Protein 2Y7P (pdb70)

Sequence (215 aa):
MDPFASTRTFNLAMTDIIGEMYFMPPLMEALAQRAPHIQISTLRPNAGNLKEDMESGAVDLALGLLPELQTGFFQRRLFRHRYVCCMFRKDHPSAKSPMSLKQFTELEHVGVVALNTGHGEEVDGLLERAGIKRRMRLVVPHFIAIGPILHSTDLIATVVPQRFAVRCEVPFGLTTSPHPAKLPDIAINLFWHAKYNRDPGNMWLRQLFVEELFSEAHHH

InterPro domains:
  IPR000847 LysR, HTH, N-terminal domain [PF00126] (8-66)
  IPR000847 LysR, HTH, N-terminal domain [PR00039] (23-34)
  IPR000847 LysR, HTH, N-terminal domain [PR00039] (34-44)
  IPR000847 LysR, HTH, N-terminal domain [PR00039] (44-55)
  IPR000847 LysR, HTH, N-terminal domain [PS50931] (6-63)
  IPR005119 LysR, substrate-binding [PF03466] (96-297)
  IPR036388 Winged helix-like DNA-binding domain superfamily [G3DSA:1.10.10.10] (1-88)
  IPR036390 Winged helix DNA-binding domain superfamily [SSF46785] (3-85)
  IPR050389 LysR-type Transcriptional Regulators [PTHR30118] (2-300)

Foldseek 3Di:
DALQVDQEEAEEEEAPVCCVVQVPVLQVVCVVGRNNYHYHYDYADQVCNQVCQVVRVHFKYKWAQVVNDPQKDKDFLDKFAKWKKAAQVQPDADAQGALVVQLVAAAAAECCPRHPSNCVVVLCVVVVRDHHHPHYYHGDPVVLQVRLVDNHMYTDTVVVRVVSCVVRRMDIHGDNDDDDMITIIMMHGNVCPPVPVSVVSVVVCCVVGHCPPVD

CATH classification: 3.40.190.10 (+1 more: 3.40.190.10)

Solvent-accessible surface area: 11057 Å² total; per-residue (Å²): 177,84,44,108,50,12,103,83,65,3,41,0,0,0,29,17,36,7,50,140,48,4,22,82,47,0,85,116,6,5,73,128,96,1,60,102,16,113,35,39,51,54,108,10,66,58,60,71,8,75,96,44,1,77,70,27,60,6,21,0,0,1,8,25,9,52,124,8,119,133,36,28,90,95,127,109,2,16,152,19,122,10,16,0,0,6,66,132,99,19,97,54,16,130,61,107,7,57,82,149,26,0,56,115,27,62,1,3,1,12,61,8,137,42,20,4,15,34,85,9,50,22,54,2,129,178,75,63,15,83,40,140,60,138,65,79,23,84,90,12,69,53,0,0,63,43,0,100,88,48,69,17,0,0,10,0,3,63,60,20,0,77,154,4,44,140,95,67,20,8,45,31,0,85,28,40,11,106,11,64,65,0,19,16,9,0,4,14,24,42,115,57,40,170,41,105,22,2,61,78,0,19,89,4,0,31,102,54,15,18,24,91,104,130,163

Radius of gyration: 18.94 Å; Cα contacts (8 Å, |Δi|>4): 374; chains: 1; bounding box: 36×44×57 Å

B-factor: mean 25.08, std 9.83, range [12.77, 64.58]

Organism: NCBI:txid233098

Secondary structure (DSSP, 8-state):
--TTT--PEEEEE--HHHHHHHHHHHHHHHHHH-TT-EEEEE---TTTHHHHHHHTSS-EEEE--TT--TTEEEEEEEEE-EEEEEETT-SS--SSPPHHHHHHSEEEEE--TTSGGGGHHHHHHHTT---EEEEEESSSTTHHHHHHTSS-BEEEEHHHHHHHHHHHTEEEEE-SS----EEEEEEEEGGGTT-HHHHHHHHHHHHHH--TTT-

Nearest PDB structures (foldseek):
  2y7p-assembly1_A  TM=1.005E+00  e=1.207E-51  Burkholderia sp. DNT
  1uth-assembly1_B  TM=8.999E-01  e=6.299E-44  Burkholderia sp. DNT
  2uyf-assembly1_A-2  TM=9.059E-01  e=4.472E-43  Burkholderia cepacia
  1utb-assembly1_B-2  TM=8.935E-01  e=1.792E-43  Burkholderia sp. DNT
  5ae4-assembly1_B  TM=8.987E-01  e=3.226E-43  Burkholderia cepacia

Structure (mmCIF, N/CA/C/O backbone):
data_2Y7P
#
_entry.id   2Y7P
#
_cell.length_a   95.698
_cell.length_b   95.698
_cell.length_c   67.404
_cell.angle_alpha   90.00
_cell.angle_beta   90.00
_cell.angle_gamma   120.00
#
_symmetry.space_group_name_H-M   'P 31 2 1'
#
loop_
_entity.id
_entity.type
_entity.pdbx_description
1 polymer 'LYSR-TYPE REGULATORY PROTEIN'
2 non-polymer '2-HYDROXYBENZOIC ACID'
3 non-polymer 2,5,8,11,14,17,20,23,26,29,32,35,38,41,44,47,50,53,56,59,62,65,68,71,74,77,80-HEPTACOSAOXADOOCTACONTAN-82-OL
4 water water
#
loop_
_atom_site.group_PDB
_atom_site.id
_atom_site.type_symbol
_atom_site.label_atom_id
_atom_site.label_alt_id
_atom_site.label_comp_id
_atom_site.label_asym_id
_atom_site.label_entity_id
_atom_site.label_seq_id
_atom_site.pdbx_PDB_ins_code
_atom_site.Cartn_x
_atom_site.Cartn_y
_atom_site.Cartn_z
_atom_site.occupancy
_atom_site.B_iso_or_equiv
_atom_site.auth_seq_id
_atom_site.auth_comp_id
_atom_site.auth_asym_id
_atom_site.auth_atom_id
_atom_site.pdbx_PDB_model_num
ATOM 1 N N . MET A 1 1 ? 6.327 61.588 -24.754 1.00 48.73 90 MET A N 1
ATOM 2 C CA . MET A 1 1 ? 6.774 60.341 -25.435 1.00 48.77 90 MET A CA 1
ATOM 3 C C . MET A 1 1 ? 6.202 59.112 -24.749 1.00 47.98 90 MET A C 1
ATOM 4 O O . MET A 1 1 ? 6.125 59.043 -23.519 1.00 48.62 90 MET A O 1
ATOM 9 N N . ASP A 1 2 ? 5.827 58.125 -25.552 1.00 46.68 91 ASP A N 1
ATOM 10 C CA . ASP A 1 2 ? 5.300 56.898 -25.008 1.00 44.05 91 ASP A CA 1
ATOM 11 C C . ASP A 1 2 ? 6.452 56.051 -24.384 1.00 41.41 91 ASP A C 1
ATOM 12 O O . ASP A 1 2 ? 7.616 56.116 -24.835 1.00 38.74 91 ASP A O 1
ATOM 17 N N . PRO A 1 3 ? 6.138 55.301 -23.300 1.00 39.64 92 PRO A N 1
ATOM 18 C CA . PRO A 1 3 ? 7.090 54.458 -22.587 1.00 37.25 92 PRO A CA 1
ATOM 19 C C . PRO A 1 3 ? 7.908 53.535 -23.463 1.00 36.14 92 PRO A C 1
ATOM 20 O O . PRO A 1 3 ? 9.040 53.262 -23.094 1.00 34.68 92 PRO A O 1
ATOM 24 N N . PHE A 1 4 ? 7.369 53.063 -24.608 1.00 33.93 93 PHE A N 1
ATOM 25 C CA . PHE A 1 4 ? 8.080 52.181 -25.533 1.00 32.20 93 PHE A CA 1
ATOM 26 C C . PHE A 1 4 ? 9.140 52.942 -26.312 1.00 33.55 93 PHE A C 1
ATOM 27 O O . PHE A 1 4 ? 10.078 52.373 -26.880 1.00 33.39 93 PHE A O 1
ATOM 35 N N . ALA A 1 5 ? 8.985 54.239 -26.357 1.00 33.54 94 ALA A N 1
ATOM 36 C CA . ALA A 1 5 ? 9.937 54.989 -27.110 1.00 34.52 94 ALA A CA 1
ATOM 37 C C . ALA A 1 5 ? 11.125 55.279 -26.191 1.00 33.01 94 ALA A C 1
ATOM 38 O O . ALA A 1 5 ? 12.202 55.575 -26.698 1.00 35.65 94 ALA A O 1
ATOM 40 N N . SER A 1 6 ? 10.935 55.207 -24.859 1.00 30.07 95 SER A N 1
ATOM 41 C CA . SER A 1 6 ? 11.956 55.761 -23.957 1.00 27.63 95 SER A CA 1
ATOM 42 C C . SER A 1 6 ? 13.187 54.899 -23.908 1.00 26.10 95 SER A C 1
ATOM 43 O O . SER A 1 6 ? 13.075 53.684 -23.749 1.00 25.74 95 SER A O 1
ATOM 46 N N . THR A 1 7 ? 14.364 55.514 -24.094 1.00 25.44 96 THR A N 1
ATOM 47 C CA . THR A 1 7 ? 15.630 54.830 -23.881 1.00 25.41 96 THR A CA 1
ATOM 48 C C . THR A 1 7 ? 16.371 55.455 -22.676 1.00 23.38 96 THR A C 1
ATOM 49 O O . THR A 1 7 ? 17.563 55.271 -22.481 1.00 24.20 96 THR A O 1
ATOM 53 N N . ARG A 1 8 ? 15.643 56.187 -21.849 1.00 22.6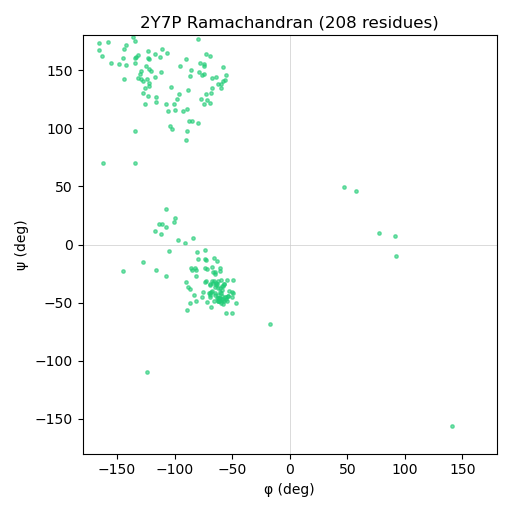5 97 ARG A N 1
ATOM 54 C CA . ARG A 1 8 ? 16.231 56.841 -20.704 1.00 21.09 97 ARG A CA 1
ATOM 55 C C . ARG A 1 8 ? 16.801 55.830 -19.667 1.00 20.38 97 ARG A C 1
ATOM 56 O O . ARG A 1 8 ? 16.273 54.746 -19.509 1.00 20.66 97 ARG A O 1
ATOM 64 N N . THR A 1 9 ? 17.918 56.178 -19.026 1.00 20.44 98 THR A N 1
ATOM 65 C CA . THR A 1 9 ? 18.478 55.400 -17.904 1.00 19.78 98 THR A CA 1
ATOM 66 C C . THR A 1 9 ? 18.094 56.105 -16.599 1.00 17.63 98 THR A C 1
ATOM 67 O O . THR A 1 9 ? 18.451 57.259 -16.417 1.00 20.26 98 THR A O 1
ATOM 71 N N . PHE A 1 10 ? 17.379 55.407 -15.715 1.00 16.87 99 PHE A N 1
ATOM 72 C CA . PHE A 1 10 ? 16.996 55.953 -14.444 1.00 16.35 99 PHE A CA 1
ATOM 73 C C . PHE A 1 10 ? 17.926 55.341 -13.356 1.00 15.19 99 PHE A C 1
ATOM 74 O O . PHE A 1 10 ? 18.206 54.113 -13.352 1.00 16.41 99 PHE A O 1
ATOM 82 N N . ASN A 1 11 ? 18.394 56.204 -12.476 1.00 15.08 100 ASN A N 1
ATOM 83 C CA . ASN A 1 11 ? 19.317 55.824 -11.415 1.00 16.16 100 ASN A CA 1
ATOM 84 C C . ASN A 1 11 ? 18.609 55.818 -10.054 1.00 15.69 100 ASN A C 1
ATOM 85 O O . ASN A 1 11 ? 18.042 56.828 -9.661 1.00 17.63 100 ASN A O 1
ATOM 90 N N . LEU A 1 12 ? 18.608 54.670 -9.379 1.00 14.45 101 LEU A N 1
ATOM 91 C CA . LEU A 1 12 ? 17.756 54.432 -8.253 1.00 15.50 101 LEU A CA 1
ATOM 92 C C . LEU A 1 12 ? 18.576 54.044 -7.015 1.00 16.32 101 LEU A C 1
ATOM 93 O O . LEU A 1 12 ? 19.334 53.044 -7.060 1.00 15.99 101 LEU A O 1
ATOM 98 N N . ALA A 1 13 ? 18.335 54.747 -5.890 1.00 15.34 102 ALA A N 1
ATOM 99 C CA . ALA A 1 13 ? 19.083 54.452 -4.647 1.00 14.88 102 ALA A CA 1
ATOM 100 C C . ALA A 1 13 ? 18.270 53.520 -3.748 1.00 16.29 102 ALA A C 1
ATOM 101 O O . ALA A 1 13 ? 17.060 53.772 -3.508 1.00 15.73 102 ALA A O 1
ATOM 103 N N . MET A 1 14 ? 18.880 52.421 -3.277 1.00 15.42 103 MET A N 1
ATOM 104 C CA . MET A 1 14 ? 18.159 51.510 -2.363 1.00 15.57 103 MET A CA 1
ATOM 105 C C . MET A 1 14 ? 19.220 50.616 -1.686 1.00 16.23 103 MET A C 1
ATOM 106 O O . MET A 1 14 ? 20.337 50.480 -2.203 1.00 16.97 103 MET A O 1
ATOM 111 N N . THR A 1 15 ? 18.849 49.979 -0.579 1.00 15.35 104 THR A N 1
ATOM 112 C CA . THR A 1 15 ? 19.786 49.127 0.178 1.00 15.06 104 THR A CA 1
ATOM 113 C C . THR A 1 15 ? 19.900 47.769 -0.514 1.00 14.54 104 THR A C 1
ATOM 114 O O . THR A 1 15 ? 19.176 47.468 -1.518 1.00 14.09 104 THR A O 1
ATOM 118 N N . ASP A 1 16 ? 20.786 46.913 0.033 1.00 14.93 105 ASP A N 1
ATOM 119 C CA . ASP A 1 16 ? 20.870 45.520 -0.466 1.00 15.60 105 ASP A CA 1
ATOM 120 C C . ASP A 1 16 ? 19.513 44.791 -0.418 1.00 15.32 105 ASP A C 1
ATOM 121 O O . ASP A 1 16 ? 19.103 44.110 -1.371 1.00 14.87 105 ASP A O 1
ATOM 126 N N 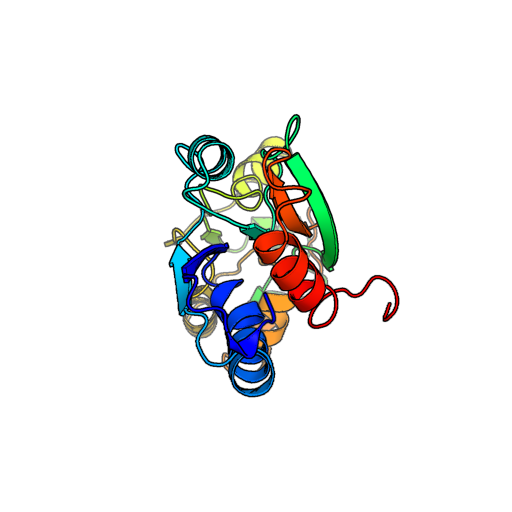. ILE A 1 17 ? 18.838 44.908 0.720 1.00 14.27 106 ILE A N 1
ATOM 127 C CA A ILE A 1 17 ? 17.477 44.360 0.952 0.50 15.78 106 ILE A CA 1
ATOM 128 C CA B ILE A 1 17 ? 17.542 44.237 0.822 0.50 14.51 106 ILE A CA 1
ATOM 129 C C . ILE A 1 17 ? 16.496 44.921 -0.068 1.00 14.74 106 ILE A C 1
ATOM 130 O O . ILE A 1 17 ? 15.652 44.199 -0.665 1.00 14.72 106 ILE A O 1
ATOM 139 N N . GLY A 1 18 ? 16.584 46.247 -0.2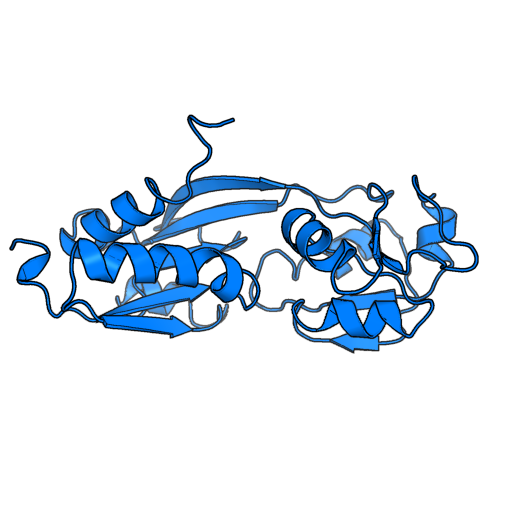32 1.00 14.48 107 GLY A N 1
ATOM 140 C CA . GLY A 1 18 ? 15.703 46.943 -1.184 1.00 14.31 107 GLY A CA 1
ATOM 141 C C . GLY A 1 18 ? 15.902 46.410 -2.609 1.00 14.50 107 GLY A C 1
ATOM 142 O O . GLY A 1 18 ? 14.950 46.159 -3.341 1.00 15.48 107 GLY A O 1
ATOM 143 N N . GLU A 1 19 ? 17.161 46.170 -2.982 1.00 15.14 108 GLU A N 1
ATOM 144 C CA . GLU A 1 19 ? 17.480 45.668 -4.334 1.00 16.51 108 GLU A CA 1
ATOM 145 C C . GLU A 1 19 ? 16.836 44.277 -4.585 1.00 16.48 108 GLU A C 1
ATOM 146 O O . GLU A 1 19 ? 16.218 44.032 -5.651 1.00 16.76 108 GLU A O 1
ATOM 152 N N . MET A 1 20 ? 16.971 43.373 -3.604 1.00 15.52 109 MET A N 1
ATOM 153 C CA . MET A 1 20 ? 16.359 42.041 -3.646 1.00 17.82 109 MET A CA 1
ATOM 154 C C . MET A 1 20 ? 14.837 42.075 -3.661 1.00 17.41 109 MET A C 1
ATOM 155 O O . MET A 1 20 ? 14.186 41.307 -4.355 1.00 17.64 109 MET A O 1
ATOM 160 N N . TYR A 1 21 ? 14.279 43.057 -2.968 1.00 16.41 110 TYR A N 1
ATOM 161 C CA . TYR A 1 21 ? 12.800 43.199 -2.887 1.00 15.09 110 TYR A CA 1
ATOM 162 C C . TYR A 1 21 ? 12.190 43.883 -4.105 1.00 14.37 110 TYR A C 1
ATOM 163 O O . TYR A 1 21 ? 11.195 43.389 -4.681 1.00 14.18 110 TYR A O 1
ATOM 172 N N . PHE A 1 22 ? 12.754 45.013 -4.508 1.00 13.30 111 PHE A N 1
ATOM 173 C CA . PHE A 1 22 ? 12.135 45.909 -5.547 1.00 14.59 111 PHE A CA 1
ATOM 174 C C . PHE A 1 22 ? 12.519 45.554 -6.994 1.00 15.85 111 PHE A C 1
ATOM 175 O O . PHE A 1 22 ? 11.689 45.676 -7.921 1.00 16.51 111 PHE A O 1
ATOM 183 N N . MET A 1 23 ? 13.776 45.115 -7.198 1.00 16.21 112 MET A N 1
ATOM 184 C CA . MET A 1 23 ? 14.296 44.940 -8.566 1.00 15.19 112 MET A CA 1
ATOM 185 C C . MET A 1 23 ? 13.675 43.800 -9.384 1.00 15.62 112 MET A C 1
ATOM 186 O O . MET A 1 23 ? 13.354 44.049 -10.536 1.00 14.08 112 MET A O 1
ATOM 191 N N . PRO A 1 24 ? 13.462 42.582 -8.801 1.00 15.48 113 PRO A N 1
ATOM 192 C CA . PRO A 1 24 ? 12.860 41.491 -9.633 1.00 16.77 113 PRO A CA 1
ATOM 193 C C . PRO A 1 24 ? 11.473 41.855 -10.227 1.00 15.84 113 PRO A C 1
ATOM 194 O O . PRO A 1 24 ? 11.323 41.838 -11.464 1.00 17.75 113 PRO A O 1
ATOM 198 N N . PRO A 1 25 ? 10.522 42.328 -9.393 1.00 17.33 114 PRO A N 1
ATOM 199 C CA . PRO A 1 25 ? 9.215 42.707 -10.007 1.00 15.78 114 PRO A CA 1
ATOM 200 C C . PRO A 1 25 ? 9.306 43.947 -10.886 1.00 15.82 114 PRO A C 1
ATOM 201 O O . PRO A 1 25 ? 8.569 44.032 -11.919 1.00 15.28 114 PRO A O 1
ATOM 205 N N . LEU A 1 26 ? 10.155 44.933 -10.540 1.00 14.48 115 LEU A N 1
ATOM 206 C CA . LEU A 1 26 ? 10.319 46.088 -11.447 1.00 13.94 115 LEU A CA 1
ATOM 207 C C . LEU A 1 26 ? 10.812 45.653 -12.823 1.00 15.10 115 LEU A C 1
ATOM 208 O O . LEU A 1 26 ? 10.272 46.069 -13.860 1.00 14.01 115 LEU A O 1
ATOM 213 N N . MET A 1 27 ? 11.874 44.848 -12.871 1.00 15.24 116 MET A N 1
ATOM 214 C CA . MET A 1 27 ? 12.478 44.536 -14.196 1.00 14.58 116 MET A CA 1
ATOM 215 C C . MET A 1 27 ? 11.526 43.643 -15.018 1.00 15.81 116 MET A C 1
ATOM 216 O O . MET A 1 27 ? 11.445 43.782 -16.271 1.00 16.43 116 MET A O 1
ATOM 221 N N . GLU A 1 28 ? 10.814 42.784 -14.318 1.00 14.34 117 GLU A N 1
ATOM 222 C CA . GLU A 1 28 ? 9.774 41.929 -14.952 1.00 16.65 117 GLU A CA 1
ATOM 223 C C . GLU A 1 28 ? 8.722 42.821 -15.630 1.00 15.78 117 GLU A C 1
ATOM 224 O O . GLU A 1 28 ? 8.377 42.632 -16.799 1.00 17.17 117 GLU A O 1
ATOM 230 N N . ALA A 1 29 ? 8.253 43.842 -14.911 1.00 16.13 118 ALA A N 1
ATOM 231 C CA . ALA A 1 29 ? 7.245 44.756 -15.474 1.00 15.87 118 ALA A CA 1
ATOM 232 C C . ALA A 1 29 ? 7.811 45.618 -16.589 1.00 15.88 118 ALA A C 1
ATOM 233 O O . ALA A 1 29 ? 7.160 45.845 -17.663 1.00 15.23 118 ALA A O 1
ATOM 235 N N . LEU A 1 30 ? 9.043 46.136 -16.399 1.00 16.04 119 LEU A N 1
ATOM 236 C CA . LEU A 1 30 ? 9.653 46.940 -17.457 1.00 15.29 119 LEU A CA 1
ATOM 237 C C . LEU A 1 30 ? 9.793 46.186 -18.793 1.00 16.35 119 LEU A C 1
ATOM 238 O O . LEU A 1 30 ? 9.561 46.786 -19.856 1.00 15.45 119 LEU A O 1
ATOM 243 N N . ALA A 1 31 ? 10.076 44.894 -18.742 1.00 16.08 120 ALA A N 1
ATOM 244 C CA . ALA A 1 31 ? 10.224 44.097 -19.962 1.00 16.61 120 ALA A CA 1
ATOM 245 C C . ALA A 1 31 ? 8.907 44.004 -20.755 1.00 17.83 120 ALA A C 1
ATOM 246 O O . ALA A 1 31 ? 8.937 43.791 -21.980 1.00 16.27 120 ALA A O 1
ATOM 248 N N . GLN A 1 32 ? 7.797 44.163 -20.029 1.00 16.31 121 GLN A N 1
ATOM 249 C CA . GLN A 1 32 ? 6.442 44.238 -20.644 1.00 15.64 121 GLN A CA 1
ATOM 250 C C . GLN A 1 32 ? 5.962 45.634 -21.027 1.00 15.51 121 GLN A C 1
ATOM 251 O O . GLN A 1 32 ? 5.164 45.770 -21.994 1.00 17.25 121 GLN A O 1
ATOM 257 N N . ARG A 1 33 ? 6.366 46.656 -20.268 1.00 15.55 122 ARG A N 1
ATOM 258 C CA . ARG A 1 33 ? 5.750 48.005 -20.354 1.00 15.10 122 ARG A CA 1
ATOM 259 C C . ARG A 1 33 ? 6.620 49.084 -21.029 1.00 16.61 122 ARG A C 1
ATOM 260 O O . ARG A 1 33 ? 6.103 50.091 -21.581 1.00 16.19 122 ARG A O 1
ATOM 268 N N . ALA A 1 34 ? 7.941 48.910 -20.947 1.00 17.84 123 ALA A N 1
ATOM 269 C CA . ALA A 1 34 ? 8.895 49.961 -21.419 1.00 18.23 123 ALA A CA 1
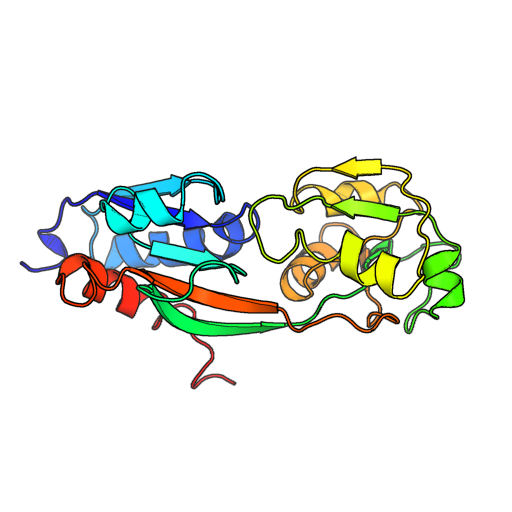ATOM 270 C C . ALA A 1 34 ? 10.262 49.292 -21.600 1.00 19.22 123 ALA A C 1
ATOM 271 O O . ALA A 1 34 ? 11.200 49.527 -20.823 1.00 19.27 123 ALA A O 1
ATOM 273 N N . PRO A 1 35 ? 10.355 48.434 -22.615 1.00 19.61 124 PRO A N 1
ATOM 274 C CA . PRO A 1 35 ? 11.463 47.499 -22.731 1.00 19.90 124 PRO A CA 1
ATOM 275 C C . PRO A 1 35 ? 12.791 48.122 -23.156 1.00 19.40 124 PRO A C 1
ATOM 276 O O . PRO A 1 35 ? 13.781 47.374 -23.199 1.00 22.45 124 PRO A O 1
ATOM 280 N N . HIS A 1 36 ? 12.829 49.417 -23.483 1.00 19.41 125 HIS A N 1
ATOM 281 C CA . HIS A 1 36 ? 14.107 50.088 -23.859 1.00 19.87 125 HIS A CA 1
ATOM 282 C C . HIS A 1 36 ? 14.672 50.988 -22.762 1.00 20.54 125 HIS A C 1
ATOM 283 O O . HIS A 1 36 ? 15.801 51.519 -22.900 1.00 20.62 125 HIS A O 1
ATOM 290 N N . ILE A 1 37 ? 13.924 51.160 -21.665 1.00 19.79 126 ILE A N 1
ATOM 291 C CA . ILE A 1 37 ? 14.440 51.897 -20.499 1.00 19.96 126 ILE A CA 1
ATOM 292 C C . ILE A 1 37 ? 15.586 51.100 -19.857 1.00 19.28 126 ILE A C 1
ATOM 293 O O . ILE A 1 37 ? 15.541 49.875 -19.794 1.00 20.27 126 ILE A O 1
ATOM 298 N N . GLN A 1 38 ? 16.596 51.805 -19.363 1.00 19.19 127 GLN A N 1
ATOM 299 C CA . GLN A 1 38 ? 17.670 51.138 -18.624 1.00 18.88 127 GLN A CA 1
ATOM 300 C C . GLN A 1 38 ? 17.580 51.570 -17.181 1.00 18.05 127 GLN A C 1
ATOM 301 O O . GLN A 1 38 ? 17.199 52.708 -16.891 1.00 18.17 127 GLN A O 1
ATOM 307 N N . ILE A 1 39 ? 17.962 50.681 -16.278 1.00 16.95 128 ILE A N 1
ATOM 308 C CA . ILE A 1 39 ? 17.944 51.018 -14.844 1.00 16.67 128 ILE A CA 1
ATOM 309 C C . ILE A 1 39 ? 19.385 50.814 -14.310 1.00 16.77 128 ILE A C 1
ATOM 310 O O . ILE A 1 39 ? 20.094 49.855 -14.721 1.00 16.41 128 ILE A O 1
ATOM 315 N N . SER A 1 40 ? 19.834 51.729 -13.467 1.00 17.03 129 SER A N 1
ATOM 316 C CA . SER A 1 40 ? 21.054 51.461 -12.699 1.00 17.74 129 SER A CA 1
ATOM 317 C C . SER A 1 40 ? 20.717 51.758 -11.261 1.00 18.01 129 SER A C 1
ATOM 318 O O . SER A 1 40 ? 19.936 52.676 -10.968 1.00 19.22 129 SER A O 1
ATOM 321 N N . THR A 1 41 ? 21.249 50.952 -10.344 1.00 17.57 130 THR A N 1
ATOM 322 C CA . THR A 1 41 ? 21.068 51.224 -8.913 1.00 17.35 130 THR A CA 1
ATOM 323 C C . THR A 1 41 ? 22.363 51.652 -8.182 1.00 18.57 130 THR A C 1
ATOM 324 O O . THR A 1 41 ? 23.499 51.480 -8.706 1.00 17.62 130 THR A O 1
ATOM 328 N N . LEU A 1 42 ? 22.202 52.136 -6.949 1.00 17.44 131 LEU A N 1
ATOM 329 C CA . LEU A 1 42 ? 23.339 52.455 -6.090 1.00 18.27 131 LEU A CA 1
ATOM 330 C C . LEU A 1 42 ? 22.892 52.380 -4.644 1.00 18.47 131 LEU A C 1
ATOM 331 O O . LEU A 1 42 ? 21.676 52.487 -4.342 1.00 17.60 131 LEU A O 1
ATOM 336 N N . ARG A 1 43 ? 23.833 52.156 -3.738 1.00 18.38 132 ARG A N 1
ATOM 337 C CA . ARG A 1 43 ? 23.480 52.119 -2.295 1.00 19.99 132 ARG A CA 1
ATOM 338 C C . ARG A 1 43 ? 23.340 53.552 -1.773 1.00 21.59 132 ARG A C 1
ATOM 339 O O . ARG A 1 43 ? 24.008 54.492 -2.282 1.00 21.09 132 ARG A O 1
ATOM 347 N N . PRO A 1 44 ? 22.443 53.759 -0.787 1.00 22.93 133 PRO A N 1
ATOM 348 C CA . PRO A 1 44 ? 22.307 55.125 -0.239 1.00 25.29 133 PRO A CA 1
ATOM 349 C C . PRO A 1 44 ? 23.649 55.682 0.340 1.00 27.69 133 PRO A C 1
ATOM 350 O O . PRO A 1 44 ? 24.441 54.914 0.936 1.00 28.08 133 PRO A O 1
ATOM 354 N N . ASN A 1 45 ? 23.915 56.981 0.103 1.00 31.23 134 ASN A N 1
ATOM 355 C CA . ASN A 1 45 ? 25.180 57.664 0.482 1.00 35.01 134 ASN A CA 1
ATOM 356 C C . ASN A 1 45 ? 24.811 58.997 1.121 1.00 36.34 134 ASN A C 1
ATOM 357 O O . ASN A 1 45 ? 24.538 59.984 0.411 1.00 36.69 134 ASN A O 1
ATOM 362 N N . ALA A 1 46 ? 24.789 59.019 2.460 1.00 37.17 135 ALA A N 1
ATOM 363 C CA . ALA A 1 46 ? 24.193 60.138 3.186 1.00 37.82 135 ALA A CA 1
ATOM 364 C C . ALA A 1 46 ? 24.910 61.447 2.827 1.00 38.43 135 ALA A C 1
ATOM 365 O O . ALA A 1 46 ? 24.268 62.513 2.779 1.00 39.34 135 ALA A O 1
ATOM 367 N N . GLY A 1 47 ? 26.212 61.362 2.511 1.00 38.31 136 GLY A N 1
ATOM 368 C CA . GLY A 1 47 ? 26.997 62.550 2.149 1.00 37.97 136 GLY A CA 1
ATOM 369 C C . GLY A 1 47 ? 26.575 63.159 0.823 1.00 38.50 136 GLY A C 1
ATOM 370 O O . GLY A 1 47 ? 26.652 64.392 0.628 1.00 40.05 136 GLY A O 1
ATOM 371 N N . ASN A 1 48 ? 26.115 62.293 -0.089 1.00 35.83 137 ASN A N 1
ATOM 372 C CA . ASN A 1 48 ? 25.897 62.653 -1.475 1.00 33.59 137 ASN A CA 1
ATOM 373 C C . ASN A 1 48 ? 24.401 62.539 -1.858 1.00 29.62 137 ASN A C 1
ATOM 374 O O . ASN A 1 48 ? 24.016 63.139 -2.813 1.00 28.40 137 ASN A O 1
ATOM 379 N N . LEU A 1 49 ? 23.591 61.754 -1.142 1.00 27.38 138 LEU A N 1
ATOM 380 C CA . LEU A 1 49 ? 22.233 61.415 -1.697 1.00 25.61 138 LEU A CA 1
ATOM 381 C C . LEU A 1 49 ? 21.343 62.635 -1.944 1.00 25.98 138 LEU A C 1
ATOM 382 O O . LEU A 1 49 ? 20.709 62.750 -3.015 1.00 24.53 138 LEU A O 1
ATOM 387 N N . LYS A 1 50 ? 21.275 63.549 -0.970 1.00 27.11 139 LYS A N 1
ATOM 388 C CA . LYS A 1 50 ? 20.427 64.728 -1.164 1.00 27.08 139 LYS A CA 1
ATOM 389 C C . LYS A 1 50 ? 20.907 65.551 -2.320 1.00 27.60 139 LYS A C 1
ATOM 390 O O . LYS A 1 50 ? 20.088 66.027 -3.112 1.00 26.71 139 LYS A O 1
ATOM 396 N N . GLU A 1 51 ? 22.237 65.745 -2.400 1.00 26.45 140 GLU A N 1
ATOM 397 C CA . GLU A 1 51 ? 22.804 66.580 -3.474 1.00 27.27 140 GLU A CA 1
ATOM 398 C C . GLU A 1 51 ? 22.563 65.935 -4.794 1.00 25.32 140 GLU A C 1
ATOM 399 O O . GLU A 1 51 ? 22.129 66.602 -5.738 1.00 25.80 140 GLU A O 1
ATOM 405 N N . ASP A 1 52 ? 22.776 64.609 -4.834 1.00 24.61 141 ASP A N 1
ATOM 406 C CA . ASP A 1 52 ? 22.561 63.824 -6.055 1.00 23.98 141 ASP A CA 1
ATOM 407 C C . ASP A 1 52 ? 21.108 63.801 -6.534 1.00 22.72 141 ASP A C 1
ATOM 408 O O . ASP A 1 52 ? 20.844 63.811 -7.755 1.00 21.95 141 ASP A O 1
ATOM 413 N N . MET A 1 53 ? 20.157 63.834 -5.600 1.00 21.80 142 MET A N 1
ATOM 414 C CA . MET A 1 53 ? 18.742 63.928 -5.997 1.00 22.46 142 MET A CA 1
ATOM 415 C C . MET A 1 53 ? 18.386 65.341 -6.464 1.00 23.69 142 MET A C 1
ATOM 416 O O . MET A 1 53 ? 17.654 65.512 -7.461 1.00 23.90 142 MET A O 1
ATOM 421 N N . GLU A 1 54 ? 18.907 66.343 -5.764 1.00 26.36 143 GLU A N 1
ATOM 422 C CA . GLU A 1 54 ? 18.753 67.757 -6.272 1.00 28.41 143 GLU A CA 1
ATOM 423 C C . GLU A 1 54 ? 19.277 67.945 -7.705 1.00 28.16 143 GLU A C 1
ATOM 424 O O . GLU A 1 54 ? 18.602 68.559 -8.537 1.00 27.71 143 GLU A O 1
ATOM 430 N N . SER A 1 55 ? 20.459 67.407 -8.005 1.00 28.14 144 SER A N 1
ATOM 431 C CA . SER A 1 55 ? 21.067 67.660 -9.317 1.00 27.67 144 SER A CA 1
ATOM 432 C C . SER A 1 55 ? 20.493 66.801 -10.400 1.00 28.12 144 SER A C 1
ATOM 433 O O . SER A 1 55 ? 20.758 67.034 -11.587 1.00 27.82 144 SER A O 1
ATOM 436 N N . GLY A 1 56 ? 19.728 65.768 -10.013 1.00 26.02 145 GLY A N 1
ATOM 437 C CA . GLY A 1 56 ? 19.137 64.883 -10.984 1.00 25.48 145 GLY A CA 1
ATOM 438 C C . GLY A 1 56 ? 20.026 63.690 -11.286 1.00 24.91 145 GLY A C 1
ATOM 439 O O . GLY A 1 56 ? 19.720 62.904 -12.182 1.00 25.43 145 GLY A O 1
ATOM 440 N N . ALA A 1 57 ? 21.116 63.536 -10.543 1.00 22.67 146 ALA A N 1
ATOM 441 C CA . ALA A 1 57 ? 22.015 62.361 -10.750 1.00 21.40 146 ALA A CA 1
ATOM 442 C C . ALA A 1 57 ? 21.385 61.062 -10.230 1.00 21.22 146 ALA A C 1
ATOM 443 O O . ALA A 1 57 ? 21.632 59.968 -10.771 1.00 21.65 146 ALA A O 1
ATOM 445 N N . VAL A 1 58 ? 20.579 61.168 -9.180 1.00 19.24 147 VAL A N 1
ATOM 446 C CA . VAL A 1 58 ? 19.802 60.036 -8.672 1.00 18.43 147 VAL A CA 1
ATOM 447 C C . VAL A 1 58 ? 18.306 60.428 -8.870 1.00 18.62 147 VAL A C 1
ATOM 448 O O . VAL A 1 58 ? 17.903 61.494 -8.432 1.00 19.35 147 VAL A O 1
ATOM 452 N N . ASP A 1 59 ? 17.516 59.570 -9.525 1.00 16.47 148 ASP A N 1
ATOM 453 C CA . ASP A 1 59 ? 16.116 59.908 -9.852 1.00 17.20 148 ASP A CA 1
ATOM 454 C C . ASP A 1 59 ? 15.139 59.656 -8.708 1.00 16.10 148 ASP A C 1
ATOM 455 O O . ASP A 1 59 ? 14.188 60.441 -8.513 1.00 14.62 148 ASP A O 1
ATOM 460 N N . LEU A 1 60 ? 15.297 58.502 -8.044 1.00 15.01 149 LEU A N 1
ATOM 461 C CA . LEU A 1 60 ? 14.370 58.079 -6.974 1.00 15.24 149 LEU A CA 1
ATOM 462 C C . LEU A 1 60 ? 15.185 57.401 -5.881 1.00 16.27 149 LEU A C 1
ATOM 463 O O . LEU A 1 60 ? 16.262 56.850 -6.165 1.00 17.20 149 LEU A O 1
ATOM 468 N N . ALA A 1 61 ? 14.673 57.427 -4.656 1.00 14.98 150 ALA A N 1
ATOM 469 C CA . ALA A 1 61 ? 15.287 56.619 -3.548 1.00 15.71 150 ALA A CA 1
ATOM 470 C C . ALA A 1 61 ? 14.179 55.847 -2.815 1.00 15.42 150 ALA A C 1
ATOM 471 O O . ALA A 1 61 ? 13.038 56.330 -2.729 1.00 14.77 150 ALA A O 1
ATOM 473 N N . LEU A 1 62 ? 14.496 54.617 -2.398 1.00 13.08 151 LEU A N 1
ATOM 474 C CA . LEU A 1 62 ? 13.530 53.715 -1.723 1.00 15.07 151 LEU A CA 1
ATOM 475 C C . LEU A 1 62 ? 14.126 53.267 -0.414 1.00 16.01 151 LEU A C 1
ATOM 476 O O . LEU A 1 62 ? 15.290 52.813 -0.392 1.00 15.51 151 LEU A O 1
ATOM 481 N N . GLY A 1 63 ? 13.350 53.284 0.664 1.00 14.66 152 GLY A N 1
ATOM 482 C CA . GLY A 1 63 ? 13.857 52.714 1.939 1.00 15.01 152 GLY A CA 1
ATOM 483 C C . GLY A 1 63 ? 13.446 53.534 3.158 1.00 15.60 152 GLY A C 1
ATOM 484 O O . GLY A 1 63 ? 12.416 54.249 3.123 1.00 14.45 152 GLY A O 1
ATOM 485 N N . LEU A 1 64 ? 14.238 53.404 4.227 1.00 14.91 153 LEU A N 1
ATOM 486 C CA . LEU A 1 64 ? 14.023 54.143 5.475 1.00 15.52 153 LEU A CA 1
ATOM 487 C C . LEU A 1 64 ? 15.049 55.259 5.429 1.00 14.88 153 LEU A C 1
ATOM 488 O O . LEU A 1 64 ? 16.219 55.040 5.704 1.00 15.35 153 LEU A O 1
ATOM 493 N N . LEU A 1 65 ? 14.613 56.462 5.041 1.00 15.16 154 LEU A N 1
ATOM 494 C CA . LEU A 1 65 ? 15.518 57.561 4.764 1.00 15.17 154 LEU A CA 1
ATOM 495 C C . LEU A 1 65 ? 14.988 58.853 5.423 1.00 15.50 154 LEU A C 1
ATOM 496 O O . LEU A 1 65 ? 14.507 59.787 4.749 1.00 15.82 154 LEU A O 1
ATOM 501 N N . PRO A 1 66 ? 15.052 58.890 6.763 1.00 17.29 155 PRO A N 1
ATOM 502 C CA . PRO A 1 66 ? 14.533 60.042 7.482 1.00 16.30 155 PRO A CA 1
ATOM 503 C C . PRO A 1 66 ? 15.246 61.364 7.186 1.00 17.02 155 PRO A C 1
ATOM 504 O O . PRO A 1 66 ? 14.682 62.404 7.527 1.00 18.14 155 PRO A O 1
ATOM 508 N N . GLU A 1 67 ? 16.432 61.399 6.563 1.00 16.87 156 GLU A N 1
ATOM 509 C CA . GLU A 1 67 ? 17.043 62.716 6.316 1.00 18.68 156 GLU A CA 1
ATOM 510 C C . GLU A 1 67 ? 16.509 63.475 5.098 1.00 19.43 156 GLU A C 1
ATOM 511 O O . GLU A 1 67 ? 16.869 64.648 4.889 1.00 19.22 156 GLU A O 1
ATOM 517 N N . LEU A 1 68 ? 15.651 62.829 4.306 1.00 17.63 157 LEU A N 1
ATOM 518 C CA . LEU A 1 68 ? 15.177 63.444 3.059 1.00 17.64 157 LEU A CA 1
ATOM 519 C C . LEU A 1 68 ? 13.927 64.228 3.469 1.00 17.08 157 LEU A C 1
ATOM 520 O O . LEU A 1 68 ? 12.865 63.666 3.614 1.00 17.52 157 LEU A O 1
ATOM 525 N N . GLN A 1 69 ? 14.093 65.529 3.698 1.00 16.52 158 GLN A N 1
ATOM 526 C CA . GLN A 1 69 ? 13.028 66.249 4.365 1.00 18.33 158 GLN A CA 1
ATOM 527 C C . GLN A 1 69 ? 12.573 67.428 3.517 1.00 17.92 158 GLN A C 1
ATOM 528 O O . GLN A 1 69 ? 11.952 67.227 2.468 1.00 17.93 158 GLN A O 1
ATOM 534 N N . THR A 1 70 ? 12.856 68.668 3.934 1.00 19.12 159 THR A N 1
ATOM 535 C CA . THR A 1 70 ? 12.365 69.796 3.125 1.00 17.53 159 THR A CA 1
ATOM 536 C C . THR A 1 70 ? 12.950 69.707 1.693 1.00 17.89 159 THR A C 1
ATOM 537 O O . THR A 1 70 ? 14.127 69.309 1.537 1.00 17.31 159 THR A O 1
ATOM 541 N N . GLY A 1 71 ? 12.110 69.980 0.678 1.00 16.66 160 GLY A N 1
ATOM 542 C CA . GLY A 1 71 ? 12.527 69.895 -0.725 1.00 17.31 160 GLY A CA 1
ATOM 543 C C . GLY A 1 71 ? 12.253 68.541 -1.364 1.00 17.14 160 GLY A C 1
ATOM 544 O O . GLY A 1 71 ? 12.402 68.405 -2.582 1.00 19.66 160 GLY A O 1
ATOM 545 N N . PHE A 1 72 ? 11.871 67.551 -0.560 1.00 17.28 161 PHE A N 1
ATOM 546 C CA . PHE A 1 72 ? 11.552 66.217 -1.022 1.00 16.59 161 PHE A CA 1
ATOM 547 C C . PHE A 1 72 ? 10.096 65.882 -0.863 1.00 17.40 161 PHE A C 1
ATOM 548 O O . PHE A 1 72 ? 9.375 66.505 -0.055 1.00 17.67 161 PHE A O 1
ATOM 556 N N . PHE A 1 73 ? 9.670 64.860 -1.595 1.00 15.86 162 PHE A N 1
ATOM 557 C CA . PHE A 1 73 ? 8.317 64.299 -1.483 1.00 15.39 162 PHE A CA 1
ATOM 558 C C . PHE A 1 73 ? 8.449 62.813 -1.195 1.00 15.83 162 PHE A C 1
ATOM 559 O O . PHE A 1 73 ? 9.477 62.190 -1.559 1.00 15.83 162 PHE A O 1
ATOM 567 N N . GLN A 1 74 ? 7.446 62.233 -0.550 1.00 15.40 163 GLN A N 1
ATOM 568 C CA . GLN A 1 74 ? 7.505 60.815 -0.206 1.00 16.15 163 GLN A CA 1
ATOM 569 C C . GLN A 1 74 ? 6.127 60.192 -0.329 1.00 16.80 163 GLN A C 1
ATOM 570 O O . GLN A 1 74 ? 5.133 60.829 0.044 1.00 16.25 163 GLN A O 1
ATOM 576 N N . ARG A 1 75 ? 6.063 58.946 -0.809 1.00 14.65 164 ARG A N 1
ATOM 577 C CA . ARG A 1 75 ? 4.851 58.180 -0.763 1.00 15.78 164 ARG A CA 1
ATOM 578 C C . ARG A 1 75 ? 5.157 56.914 0.011 1.00 16.64 164 ARG A C 1
ATOM 579 O O . ARG A 1 75 ? 6.252 56.296 -0.177 1.00 15.00 164 ARG A O 1
ATOM 587 N N . ARG A 1 76 ? 4.227 56.557 0.899 1.00 15.71 165 ARG A N 1
ATOM 588 C CA . ARG A 1 76 ? 4.364 55.354 1.761 1.00 17.61 165 ARG A CA 1
ATOM 589 C C . ARG A 1 76 ? 4.129 54.082 0.945 1.00 17.05 165 ARG A C 1
ATOM 590 O O . ARG A 1 76 ? 3.062 53.905 0.366 1.00 18.39 165 ARG A O 1
ATOM 598 N N . LEU A 1 77 ? 5.103 53.174 0.886 1.00 15.37 166 LEU A N 1
ATOM 599 C CA . LEU A 1 77 ? 4.814 51.828 0.324 1.00 15.20 166 LEU A CA 1
ATOM 600 C C . LEU A 1 77 ? 4.273 50.857 1.355 1.00 16.41 166 LEU A C 1
ATOM 601 O O . LEU A 1 77 ? 3.219 50.224 1.141 1.00 17.57 166 LEU A O 1
ATOM 606 N N . PHE A 1 78 ? 4.950 50.727 2.500 1.00 16.54 167 PHE A N 1
ATOM 607 C CA . PHE A 1 78 ? 4.412 49.910 3.614 1.00 17.11 167 PHE A CA 1
ATOM 608 C C . PHE A 1 78 ? 5.234 50.272 4.848 1.00 17.39 167 PHE A C 1
ATOM 609 O O . PHE A 1 78 ? 6.240 50.999 4.726 1.00 17.51 167 PHE A O 1
ATOM 617 N N . ARG A 1 79 ? 4.842 49.764 6.028 1.00 18.12 168 ARG A N 1
ATOM 618 C CA . ARG A 1 79 ? 5.639 49.937 7.227 1.00 18.85 168 ARG A CA 1
ATOM 619 C C . ARG A 1 79 ? 5.722 48.587 7.967 1.00 20.23 168 ARG A C 1
ATOM 620 O O . ARG A 1 79 ? 4.888 47.699 7.728 1.00 20.11 168 ARG A O 1
ATOM 628 N N . HIS A 1 80 ? 6.767 48.436 8.776 1.00 20.22 169 HIS A N 1
ATOM 629 C CA . HIS A 1 80 ? 7.000 47.156 9.510 1.00 20.84 169 HIS A CA 1
ATOM 630 C C . HIS A 1 80 ? 7.876 47.486 10.703 1.00 20.73 169 HIS A C 1
ATOM 631 O O . HIS A 1 80 ? 8.232 48.658 10.887 1.00 22.59 169 HIS A O 1
ATOM 638 N N . ARG A 1 81 ? 8.138 46.513 11.593 1.00 20.43 170 ARG A N 1
ATOM 639 C CA . ARG A 1 81 ? 8.827 46.780 12.845 1.00 20.87 170 ARG A CA 1
ATOM 640 C C . ARG A 1 81 ? 10.151 46.015 12.873 1.00 19.35 170 ARG A C 1
ATOM 641 O O . ARG A 1 81 ? 10.316 45.071 12.120 1.00 18.35 170 ARG A O 1
ATOM 649 N N . TYR A 1 82 ? 11.035 46.397 13.768 1.00 18.98 171 TYR A N 1
ATOM 650 C CA . TYR A 1 82 ? 12.199 45.515 14.087 1.00 18.82 171 TYR A CA 1
ATOM 651 C C . TYR A 1 82 ? 11.757 44.346 14.968 1.00 20.86 171 TYR A C 1
ATOM 652 O O . TYR A 1 82 ? 10.849 44.502 15.842 1.00 20.27 171 TYR A O 1
ATOM 661 N N . VAL A 1 83 ? 12.416 43.200 14.745 1.00 20.23 172 VAL A N 1
ATOM 662 C CA . VAL A 1 83 ? 12.217 41.956 15.508 1.00 20.94 172 VAL A CA 1
ATOM 663 C C . VAL A 1 83 ? 13.606 41.428 15.899 1.00 22.01 172 VAL A C 1
ATOM 664 O O . VAL A 1 83 ? 14.644 41.920 15.378 1.00 20.68 172 VAL A O 1
ATOM 668 N N . CYS A 1 84 ? 13.631 40.510 16.876 1.00 21.08 173 CYS A N 1
ATOM 669 C CA A CYS A 1 84 ? 14.862 39.765 17.202 0.40 20.24 173 CYS A CA 1
ATOM 670 C CA B CYS A 1 84 ? 14.866 39.804 17.212 0.60 20.68 173 CYS A CA 1
ATOM 671 C C . CYS A 1 84 ? 14.871 38.503 16.395 1.00 19.76 173 CYS A C 1
ATOM 672 O O . CYS A 1 84 ? 13.837 37.834 16.271 1.00 21.31 173 CYS A O 1
ATOM 677 N N . MET A 1 85 ? 16.018 38.129 15.822 1.00 18.85 174 MET A N 1
ATOM 678 C CA . MET A 1 85 ? 16.068 36.943 15.003 1.00 19.04 174 MET A CA 1
ATOM 679 C C . MET A 1 85 ? 17.263 36.114 15.523 1.00 19.87 174 MET A C 1
ATOM 680 O O . MET A 1 85 ? 18.228 36.698 16.020 1.00 18.96 174 MET A O 1
ATOM 685 N N . PHE A 1 86 ? 17.145 34.785 15.463 1.00 20.27 175 PHE A N 1
ATOM 686 C CA . PHE A 1 86 ? 18.151 33.852 16.017 1.00 21.50 175 PHE A CA 1
ATOM 687 C C . PHE A 1 86 ? 17.824 32.467 15.438 1.00 22.23 175 PHE A C 1
ATOM 688 O O . PHE A 1 86 ? 16.747 32.265 14.851 1.00 22.23 175 PHE A O 1
ATOM 696 N N . ARG A 1 87 ? 18.730 31.497 15.572 1.00 21.99 176 ARG A N 1
ATOM 697 C CA . ARG A 1 87 ? 18.480 30.203 14.941 1.00 23.41 176 ARG A CA 1
ATOM 698 C C . ARG A 1 87 ? 17.405 29.397 15.699 1.00 24.31 176 ARG A C 1
ATOM 699 O O . ARG A 1 87 ? 17.217 29.575 16.898 1.00 25.97 176 ARG A O 1
ATOM 707 N N . LYS A 1 88 ? 16.724 28.515 14.993 1.00 27.34 177 LYS A N 1
ATOM 708 C CA . LYS A 1 88 ? 15.493 27.969 15.562 1.00 30.76 177 LYS A CA 1
ATOM 709 C C . LYS A 1 88 ? 15.775 27.012 16.717 1.00 32.35 177 LYS A C 1
ATOM 710 O O . LYS A 1 88 ? 14.892 26.790 17.562 1.00 32.08 177 LYS A O 1
ATOM 716 N N . ASP A 1 89 ? 16.995 26.467 16.773 1.00 32.72 178 ASP A N 1
ATOM 717 C CA . ASP A 1 89 ? 17.340 25.590 17.920 1.00 34.97 178 ASP A CA 1
ATOM 718 C C . ASP A 1 89 ? 18.299 26.233 18.895 1.00 33.42 178 ASP A C 1
ATOM 719 O O . ASP A 1 89 ? 19.102 25.538 19.535 1.00 31.99 178 ASP A O 1
AT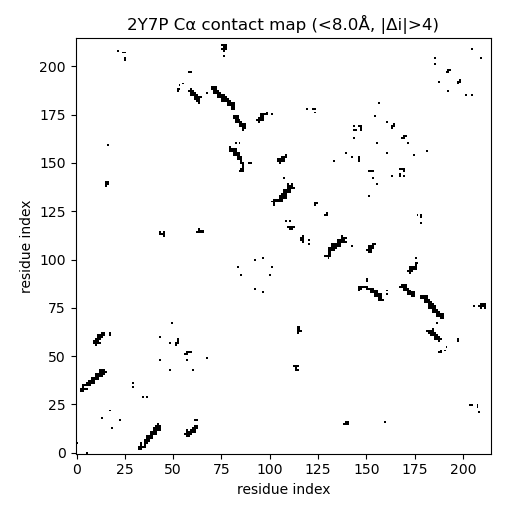OM 724 N N . HIS A 1 90 ? 18.219 27.566 19.007 1.00 31.92 179 HIS A N 1
ATOM 725 C CA . HIS A 1 90 ? 19.100 28.311 19.887 1.00 30.98 179 HIS A CA 1
ATOM 726 C C . HIS A 1 90 ? 18.937 27.716 21.299 1.00 32.11 179 HIS A C 1
ATOM 727 O O . HIS A 1 90 ? 17.842 27.339 21.658 1.00 32.81 179 HIS A O 1
ATOM 734 N N . PRO A 1 91 ? 20.023 27.598 22.069 1.00 32.73 180 PRO A N 1
ATOM 735 C CA . PRO A 1 91 ? 19.857 26.841 23.330 1.00 33.14 180 PRO A CA 1
ATOM 736 C C . PRO A 1 91 ? 19.066 27.550 24.430 1.00 33.14 180 PRO A C 1
ATOM 737 O O . PRO A 1 91 ? 18.689 26.911 25.418 1.00 32.86 180 PRO A O 1
ATOM 741 N N . SER A 1 92 ? 18.826 28.848 24.304 1.00 32.02 181 SER A N 1
ATOM 742 C CA . SER A 1 92 ? 18.157 29.559 25.388 1.00 33.01 181 SER A CA 1
ATOM 743 C C . SER A 1 92 ? 17.207 30.672 24.913 1.00 33.76 181 SER A C 1
ATOM 744 O O . SER A 1 92 ? 16.300 31.073 25.677 1.00 32.47 181 SER A O 1
ATOM 747 N N . ALA A 1 93 ? 17.422 31.196 23.685 1.00 31.84 182 ALA A N 1
ATOM 748 C CA . ALA A 1 93 ? 16.588 32.321 23.238 1.00 32.45 182 ALA A CA 1
ATOM 749 C C . ALA A 1 93 ? 15.124 31.877 23.174 1.00 32.74 182 ALA A C 1
ATOM 750 O O . ALA A 1 93 ? 14.816 30.794 22.694 1.00 33.38 182 ALA A O 1
ATOM 752 N N . LYS A 1 94 ? 14.218 32.727 23.619 1.00 33.75 183 LYS A N 1
ATOM 753 C CA . LYS A 1 94 ? 12.806 32.427 23.447 1.00 35.39 183 LYS A CA 1
ATOM 754 C C . LYS A 1 94 ? 12.002 33.610 22.927 1.00 35.55 183 LYS A C 1
ATOM 755 O O . LYS A 1 94 ? 12.449 34.765 22.998 1.00 35.47 183 LYS A O 1
ATOM 761 N N . SER A 1 95 ? 10.833 33.280 22.391 1.00 35.88 184 SER A N 1
ATOM 762 C CA . SER A 1 95 ? 9.863 34.240 21.860 1.00 35.84 184 SER A CA 1
ATOM 763 C C . SER A 1 95 ? 8.566 34.164 22.695 1.00 35.74 184 SER A C 1
ATOM 764 O O . SER A 1 95 ? 8.014 33.088 22.802 1.00 34.91 184 SER A O 1
ATOM 767 N N . PRO A 1 96 ? 8.097 35.276 23.300 1.00 36.13 185 PRO A N 1
ATOM 768 C CA . PRO A 1 96 ? 8.652 36.639 23.343 1.00 35.71 185 PRO A CA 1
ATOM 769 C C . PRO A 1 96 ? 9.899 36.790 24.204 1.00 35.19 185 PRO A C 1
ATOM 770 O O . PRO A 1 96 ? 9.876 36.492 25.396 1.00 35.67 185 PRO A O 1
ATOM 774 N N . MET A 1 97 ? 10.983 37.298 23.629 1.00 33.16 186 MET A N 1
ATOM 775 C CA . MET A 1 97 ? 12.198 37.535 24.385 1.00 32.14 186 MET A CA 1
ATOM 776 C C . MET A 1 97 ? 12.107 38.635 25.436 1.00 32.56 186 MET A C 1
ATOM 777 O O . MET A 1 97 ? 11.621 39.738 25.140 1.00 33.41 186 MET A O 1
ATOM 782 N N . SER A 1 98 ? 12.621 38.380 26.632 1.00 32.46 187 SER A N 1
ATOM 783 C CA . SER A 1 98 ? 12.691 39.433 27.655 1.00 33.09 187 SER A CA 1
ATOM 784 C C . SER A 1 98 ? 13.789 40.483 27.415 1.00 32.91 187 SER A C 1
ATOM 785 O O . SER A 1 98 ? 14.784 40.190 26.790 1.00 32.66 187 SER A O 1
ATOM 788 N N . LEU A 1 99 ? 13.641 41.688 27.954 1.00 32.72 188 LEU A N 1
ATOM 789 C CA . LEU A 1 99 ? 14.691 42.690 27.784 1.00 33.48 188 LEU A CA 1
ATOM 790 C C . LEU A 1 99 ? 15.992 42.220 28.435 1.00 34.16 188 LEU A C 1
ATOM 791 O O . LEU A 1 99 ? 17.075 42.467 27.900 1.00 33.16 188 LEU A O 1
ATOM 796 N N . LYS A 1 100 ? 15.870 41.547 29.598 1.00 33.80 189 LYS A N 1
ATOM 797 C CA . LYS A 1 100 ? 17.009 40.978 30.316 1.00 33.61 189 LYS A CA 1
ATOM 798 C C . LYS A 1 100 ? 17.794 39.988 29.435 1.00 32.17 189 LYS A C 1
ATOM 799 O O . LYS A 1 100 ? 19.034 40.040 29.385 1.00 32.66 189 LYS A O 1
ATOM 805 N N . GLN A 1 101 ? 17.072 39.074 28.790 1.00 30.66 190 GLN A N 1
ATOM 806 C CA . GLN A 1 101 ? 17.681 38.058 27.944 1.00 29.51 190 GLN A CA 1
ATOM 807 C C . GLN A 1 101 ? 18.303 38.689 26.670 1.00 29.15 190 GLN A C 1
ATOM 808 O O . GLN A 1 101 ? 19.409 38.349 26.267 1.00 29.13 190 GLN A O 1
ATOM 814 N N . PHE A 1 102 ? 17.605 39.654 26.090 1.00 28.58 191 PHE A N 1
ATOM 815 C CA . PHE A 1 102 ? 18.139 40.427 24.930 1.00 28.29 191 PHE A CA 1
ATOM 816 C C . PHE A 1 102 ? 19.479 40.980 25.273 1.00 30.01 191 PHE A C 1
ATOM 817 O O . PHE A 1 102 ? 20.413 40.983 24.476 1.00 30.20 191 PHE A O 1
ATOM 825 N N . THR A 1 103 ? 19.580 41.434 26.502 1.00 30.32 192 THR A N 1
ATOM 826 C CA . THR A 1 103 ? 20.753 42.094 27.016 1.00 33.09 192 THR A CA 1
ATOM 827 C C . THR A 1 103 ? 21.864 41.119 27.459 1.00 32.56 192 THR A C 1
ATOM 828 O O . THR A 1 103 ? 23.029 41.501 27.545 1.00 33.59 192 THR A O 1
ATOM 832 N N . GLU A 1 104 ? 21.491 39.879 27.744 1.00 32.26 193 GLU A N 1
ATOM 833 C CA . GLU A 1 104 ? 22.436 38.844 28.145 1.00 32.78 193 GLU A CA 1
ATOM 834 C C . GLU A 1 104 ? 23.058 38.118 26.966 1.00 30.57 193 GLU A C 1
ATOM 835 O O . GLU A 1 104 ? 24.216 37.742 27.054 1.00 30.51 193 GLU A O 1
ATOM 841 N N . LEU A 1 105 ? 22.297 37.851 25.905 1.00 27.78 194 LEU A N 1
ATOM 842 C CA . LEU A 1 105 ? 22.840 37.111 24.779 1.00 25.73 194 LEU A CA 1
ATOM 843 C C . LEU A 1 105 ? 23.822 38.008 23.965 1.00 24.89 194 LEU A C 1
ATOM 844 O O . LEU A 1 105 ? 23.815 39.230 24.115 1.00 25.87 194 LEU A O 1
ATOM 849 N N . GLU A 1 106 ? 24.649 37.407 23.116 1.00 23.22 195 GLU A N 1
ATOM 850 C CA . GLU A 1 106 ? 25.557 38.204 22.271 1.00 21.73 195 GLU A CA 1
ATOM 851 C C . GLU A 1 106 ? 24.974 38.486 20.862 1.00 20.18 195 GLU A C 1
ATOM 852 O O . GLU A 1 106 ? 24.179 37.696 20.361 1.00 20.59 195 GLU A O 1
ATOM 858 N N . HIS A 1 107 ? 25.419 39.597 20.247 1.00 18.44 196 HIS A N 1
ATOM 859 C CA . HIS A 1 107 ? 24.752 40.153 19.082 1.00 18.89 196 HIS A CA 1
ATOM 860 C C . HIS A 1 107 ? 25.646 40.227 17.853 1.00 19.07 196 HIS A C 1
ATOM 861 O O . HIS A 1 107 ? 26.851 40.377 18.026 1.00 18.44 196 HIS A O 1
ATOM 868 N N . VAL A 1 108 ? 25.053 40.098 16.651 1.00 18.78 197 VAL A N 1
ATOM 869 C CA . VAL A 1 108 ? 25.635 40.640 15.445 1.00 19.08 197 VAL A CA 1
ATOM 870 C C . VAL A 1 108 ? 25.029 42.059 15.244 1.00 18.92 197 VAL A C 1
ATOM 871 O O . VAL A 1 108 ? 23.809 42.180 15.040 1.00 19.46 197 VAL A O 1
ATOM 875 N N . GLY A 1 109 ? 25.852 43.090 15.325 1.00 17.20 198 GLY A N 1
ATOM 876 C CA . GLY A 1 109 ? 25.385 44.474 15.116 1.00 17.78 198 GLY A CA 1
ATOM 877 C C . GLY A 1 109 ? 25.392 44.818 13.623 1.00 19.07 198 GLY A C 1
ATOM 878 O O . GLY A 1 109 ? 26.182 44.251 12.827 1.00 17.62 198 GLY A O 1
ATOM 879 N N . VAL A 1 110 ? 24.483 45.704 13.215 1.00 17.51 199 VAL A N 1
ATOM 880 C CA . VAL A 1 110 ? 24.428 46.096 11.801 1.00 17.81 199 VAL A CA 1
ATOM 881 C C . VAL A 1 110 ? 24.522 47.636 11.804 1.00 18.98 199 VAL A C 1
ATOM 882 O O . VAL A 1 110 ? 23.648 48.318 12.391 1.00 18.67 199 VAL A O 1
ATOM 886 N N . VAL A 1 111 ? 25.540 48.179 11.135 1.00 17.59 200 VAL A N 1
ATOM 887 C CA . VAL A 1 111 ? 25.830 49.620 11.218 1.00 18.27 200 VAL A CA 1
ATOM 888 C C . VAL A 1 111 ? 24.815 50.393 10.355 1.00 18.64 200 VAL A C 1
ATOM 889 O O . VAL A 1 111 ? 24.270 51.419 10.826 1.00 19.83 200 VAL A O 1
ATOM 893 N N . ALA A 1 112 ? 24.543 49.933 9.140 1.00 17.32 201 ALA A N 1
ATOM 894 C CA . ALA A 1 112 ? 23.557 50.587 8.223 1.00 18.35 201 ALA A CA 1
ATOM 895 C C . ALA A 1 112 ? 23.727 52.119 8.124 1.00 19.59 201 ALA A C 1
ATOM 896 O O . ALA A 1 112 ? 22.759 52.889 8.284 1.00 19.67 201 ALA A O 1
ATOM 898 N N . LEU A 1 113 ? 24.962 52.545 7.887 1.00 20.69 202 LEU A N 1
ATOM 899 C CA . LEU A 1 113 ? 25.382 53.955 8.001 1.00 24.11 202 LEU A CA 1
ATOM 900 C C . LEU A 1 113 ? 24.468 54.945 7.244 1.00 24.38 202 LEU A C 1
ATOM 901 O O . LEU A 1 113 ? 24.192 56.081 7.713 1.00 26.32 202 LEU A O 1
ATOM 906 N N . ASN A 1 114 ? 24.035 54.589 6.051 1.00 24.73 203 ASN A N 1
ATOM 907 C CA . ASN A 1 114 ? 23.423 55.692 5.309 1.00 26.84 203 ASN A CA 1
ATOM 908 C C . ASN A 1 114 ? 21.874 55.699 5.351 1.00 24.54 203 ASN A C 1
ATOM 909 O O . ASN A 1 114 ? 21.237 56.259 4.452 1.00 24.99 203 ASN A O 1
ATOM 914 N N . THR A 1 115 ? 21.276 55.064 6.377 1.00 21.89 204 THR A N 1
ATOM 915 C CA . THR A 1 115 ? 19.811 54.883 6.423 1.00 19.03 204 THR A CA 1
ATOM 916 C C . THR A 1 115 ? 19.307 55.051 7.866 1.00 18.27 204 THR A C 1
ATOM 917 O O . THR A 1 115 ? 20.123 55.127 8.781 1.00 17.21 204 THR A O 1
ATOM 921 N N . GLY A 1 116 ? 17.990 55.084 8.035 1.00 16.44 205 GLY A N 1
ATOM 922 C CA . GLY A 1 116 ? 17.408 55.175 9.354 1.00 16.09 205 GLY A CA 1
ATOM 923 C C . GLY A 1 116 ? 17.786 53.990 10.236 1.00 15.64 205 GLY A C 1
ATOM 924 O O . GLY A 1 116 ? 17.738 54.096 11.465 1.00 15.92 205 GLY A O 1
ATOM 925 N N . HIS A 1 117 ? 18.166 52.848 9.638 1.00 15.23 206 HIS A N 1
ATOM 926 C CA . HIS A 1 117 ? 18.551 51.677 10.441 1.00 16.49 206 HIS A CA 1
ATOM 927 C C . HIS A 1 117 ? 19.844 51.939 11.208 1.00 16.71 206 HIS A C 1
ATOM 928 O O . HIS A 1 117 ? 20.145 51.263 12.207 1.00 18.16 206 HIS A O 1
ATOM 935 N N . GLY A 1 118 ? 20.598 52.941 10.756 1.00 15.56 207 GLY A N 1
ATOM 936 C CA . GLY A 1 118 ? 21.812 53.396 11.442 1.00 16.83 207 GLY A CA 1
ATOM 937 C C . GLY A 1 118 ? 21.505 54.009 12.819 1.00 18.78 207 GLY A C 1
ATOM 938 O O . GLY A 1 118 ? 22.451 54.239 13.564 1.00 18.27 207 GLY A O 1
ATOM 939 N N . GLU A 1 119 ? 20.221 54.271 13.110 1.00 18.68 208 GLU A N 1
ATOM 940 C CA A GLU A 1 119 ? 19.750 54.853 14.381 0.50 19.46 208 GLU A CA 1
ATOM 941 C CA B GLU A 1 119 ? 19.811 54.855 14.392 0.50 19.64 208 GLU A CA 1
ATOM 942 C C . GLU A 1 119 ? 19.645 53.810 15.497 1.00 20.22 208 GLU A C 1
ATOM 943 O O . GLU A 1 119 ? 19.668 54.168 16.657 1.00 19.66 208 GLU A O 1
ATOM 954 N N . VAL A 1 120 ? 19.508 52.522 15.139 1.00 19.47 209 VAL A N 1
ATOM 955 C CA . VAL A 1 120 ? 19.197 51.476 16.135 1.00 20.56 209 VAL A CA 1
ATOM 956 C C . VAL A 1 120 ? 20.200 51.452 17.330 1.00 20.54 209 VAL A C 1
ATOM 957 O O . VAL A 1 120 ? 19.790 51.441 18.519 1.00 21.93 209 VAL A O 1
ATOM 961 N N . ASP A 1 121 ? 21.497 51.462 17.032 1.00 22.60 210 ASP A N 1
ATOM 962 C CA . ASP A 1 121 ? 22.525 51.245 18.058 1.00 26.01 210 ASP A CA 1
ATOM 963 C C . ASP A 1 121 ? 22.401 52.364 19.122 1.00 27.35 210 ASP A C 1
ATOM 964 O O . ASP A 1 121 ? 22.366 52.089 20.317 1.00 28.15 210 ASP A O 1
ATOM 969 N N . GLY A 1 122 ? 22.316 53.609 18.673 1.00 27.88 211 GLY A N 1
ATOM 970 C CA . GLY A 1 122 ? 22.122 54.753 19.566 1.00 28.66 211 GLY A CA 1
ATOM 971 C C . GLY A 1 122 ? 20.796 54.758 20.325 1.00 29.58 211 GLY A C 1
ATOM 972 O O . GLY A 1 122 ? 20.764 55.192 21.480 1.00 31.62 211 GLY A O 1
ATOM 973 N N . LEU A 1 123 ? 19.709 54.278 19.711 1.00 29.51 212 LEU A N 1
ATOM 974 C CA . LEU A 1 123 ? 18.410 54.223 20.371 1.00 29.69 212 LEU A CA 1
ATOM 975 C C . LEU A 1 123 ? 18.415 53.212 21.528 1.00 30.75 212 LEU A C 1
ATOM 976 O O . LEU A 1 123 ? 17.845 53.481 22.617 1.00 29.34 212 LEU A O 1
ATOM 981 N N . LEU A 1 124 ? 19.067 52.068 21.310 1.00 29.28 213 LEU A N 1
ATOM 982 C CA . LEU A 1 124 ? 19.206 51.066 22.351 1.00 30.54 213 LEU A CA 1
ATOM 983 C C . LEU A 1 124 ? 20.067 51.586 23.493 1.00 32.03 213 LEU A C 1
ATOM 984 O O . LEU A 1 124 ? 19.649 51.532 24.658 1.00 33.87 213 LEU A O 1
ATOM 989 N N . GLU A 1 125 ? 21.210 52.144 23.151 1.00 33.56 214 GLU A N 1
ATOM 990 C CA . GLU A 1 125 ? 22.184 52.595 24.101 1.00 36.74 214 GLU A CA 1
ATOM 991 C C . GLU A 1 125 ? 21.692 53.747 24.967 1.00 38.07 214 GLU A C 1
ATOM 992 O O . GLU A 1 125 ? 21.906 53.739 26.188 1.00 38.47 214 GLU A O 1
ATOM 998 N N . ARG A 1 126 ? 21.004 54.705 24.357 1.00 39.33 215 ARG A N 1
ATOM 999 C CA . ARG A 1 126 ? 20.429 55.792 25.124 1.00 40.01 215 ARG A CA 1
ATOM 1000 C C . ARG A 1 126 ? 19.319 55.320 26.047 1.00 40.22 215 ARG A C 1
ATOM 1001 O O . ARG A 1 126 ? 19.039 55.998 27.022 1.00 40.29 215 ARG A O 1
ATOM 1009 N N . ALA A 1 127 ? 18.682 54.182 25.745 1.00 39.14 216 ALA A N 1
ATOM 1010 C CA . ALA A 1 127 ? 17.689 53.623 26.646 1.00 38.44 216 ALA A CA 1
ATOM 1011 C C . ALA A 1 127 ? 18.408 52.808 27.695 1.00 38.78 216 ALA A C 1
ATOM 1012 O O . ALA A 1 127 ? 17.761 52.109 28.476 1.00 39.49 216 ALA A O 1
ATOM 1014 N N . GLY A 1 128 ? 19.737 52.844 27.670 1.00 38.50 217 GLY A N 1
ATOM 1015 C CA . GLY A 1 128 ? 20.542 52.122 28.656 1.00 38.57 217 GLY A CA 1
ATOM 1016 C C . GLY A 1 128 ? 20.641 50.627 28.403 1.00 38.96 217 GLY A C 1
ATOM 1017 O O . GLY A 1 128 ? 21.109 49.917 29.260 1.00 39.46 217 GLY A O 1
ATOM 1018 N N . ILE A 1 129 ? 20.185 50.139 27.248 1.00 38.81 218 ILE A N 1
ATOM 1019 C CA . ILE A 1 129 ? 20.411 48.744 26.839 1.00 39.08 218 ILE A CA 1
ATOM 1020 C C . ILE A 1 129 ? 21.836 48.525 26.266 1.00 39.85 218 ILE A C 1
ATOM 1021 O O . ILE A 1 129 ? 22.142 48.924 25.126 1.00 40.58 218 ILE A O 1
ATOM 1026 N N . LYS A 1 130 ? 22.696 47.901 27.076 1.00 40.41 219 LYS A N 1
ATOM 1027 C CA . LYS A 1 130 ? 24.099 47.591 26.722 1.00 39.80 219 LYS A CA 1
ATOM 1028 C C . LYS A 1 130 ? 24.058 46.214 26.023 1.00 38.50 219 LYS A C 1
ATOM 1029 O O . LYS A 1 130 ? 23.308 45.312 26.479 1.00 40.54 219 LYS A O 1
ATOM 1031 N N . ARG A 1 131 ? 24.727 46.079 24.876 1.00 34.62 220 ARG A N 1
ATOM 1032 C CA . ARG A 1 131 ? 24.700 44.810 24.123 1.00 30.17 220 ARG A CA 1
ATOM 1033 C C . ARG A 1 131 ? 26.154 44.402 23.966 1.00 29.76 220 ARG A C 1
ATOM 1034 O O . ARG A 1 131 ? 27.015 45.259 23.771 1.00 28.59 220 ARG A O 1
ATOM 1042 N N . ARG A 1 132 ? 26.418 43.099 24.056 1.00 27.26 221 ARG A N 1
ATOM 1043 C CA . ARG A 1 132 ? 27.730 42.573 23.776 1.00 27.42 221 ARG A CA 1
ATOM 1044 C C . ARG A 1 132 ? 27.779 42.290 22.260 1.00 24.62 221 ARG A C 1
ATOM 1045 O O . ARG A 1 132 ? 27.137 41.357 21.754 1.00 24.01 221 ARG A O 1
ATOM 1053 N N . MET A 1 133 ? 28.505 43.137 21.549 1.00 23.48 222 MET A N 1
ATOM 1054 C CA . MET A 1 133 ? 28.575 43.089 20.079 1.00 23.52 222 MET A CA 1
ATOM 1055 C C . MET A 1 133 ? 29.710 42.186 19.672 1.00 22.45 222 MET A C 1
ATOM 1056 O O . MET A 1 133 ? 30.848 42.638 19.554 1.00 22.90 222 MET A O 1
ATOM 1061 N N . ARG A 1 134 ? 29.435 40.908 19.496 1.00 21.13 223 ARG A N 1
ATOM 1062 C CA . ARG A 1 134 ? 30.519 39.961 19.158 1.00 20.05 223 ARG A CA 1
ATOM 1063 C C . ARG A 1 134 ? 31.054 40.187 17.724 1.00 19.80 223 ARG A C 1
ATOM 1064 O O . ARG A 1 134 ? 32.276 40.045 17.462 1.00 18.77 223 ARG A O 1
ATOM 1072 N N . LEU A 1 135 ? 30.124 40.426 16.791 1.00 19.05 224 LEU A N 1
ATOM 1073 C CA . LEU A 1 135 ? 30.415 40.715 15.372 1.00 17.14 224 LEU A CA 1
ATOM 1074 C C . LEU A 1 135 ? 29.663 42.024 15.010 1.00 17.99 224 LEU A C 1
ATOM 1075 O O . LEU A 1 135 ? 28.519 42.213 15.449 1.00 17.34 224 LEU A O 1
ATOM 1080 N N . VAL A 1 136 ? 30.279 42.910 14.212 1.00 16.70 225 VAL A N 1
ATOM 1081 C CA . VAL A 1 136 ? 29.536 44.059 13.631 1.00 15.61 225 VAL A CA 1
ATOM 1082 C C . VAL A 1 136 ? 29.792 44.013 12.132 1.00 17.58 225 VAL A C 1
ATOM 1083 O O . VAL A 1 136 ? 30.963 43.827 11.694 1.00 14.75 225 VAL A O 1
ATOM 1087 N N . VAL A 1 137 ? 28.714 44.103 11.356 1.00 15.17 226 VAL A N 1
ATOM 1088 C CA . VAL A 1 137 ? 28.786 44.088 9.905 1.00 14.93 226 VAL A CA 1
ATOM 1089 C C . VAL A 1 137 ? 28.111 45.377 9.382 1.00 16.70 226 VAL A C 1
ATOM 1090 O O . VAL A 1 137 ? 27.323 46.053 10.125 1.00 15.31 226 VAL A O 1
ATOM 1094 N N . PRO A 1 138 ? 28.419 45.763 8.125 1.00 17.00 227 PRO A N 1
ATOM 1095 C CA . PRO A 1 138 ? 27.916 47.095 7.706 1.00 15.86 227 PRO A CA 1
ATOM 1096 C C . PRO A 1 138 ? 26.468 47.085 7.227 1.00 17.00 227 PRO A C 1
ATOM 1097 O O . PRO A 1 138 ? 25.824 48.151 7.218 1.00 16.70 227 PRO A O 1
ATOM 1101 N N . HIS A 1 139 ? 25.958 45.921 6.834 1.00 16.60 228 HIS A N 1
ATOM 1102 C CA . HIS A 1 139 ? 24.658 45.808 6.129 1.00 17.05 228 HIS A CA 1
ATOM 1103 C C . HIS A 1 139 ? 23.919 44.536 6.560 1.00 17.21 228 HIS A C 1
ATOM 1104 O O . HIS A 1 139 ? 24.511 43.640 7.185 1.00 16.41 228 HIS A O 1
ATOM 1111 N N . PHE A 1 140 ? 22.646 44.434 6.186 1.00 16.70 229 PHE A N 1
ATOM 1112 C CA . PHE A 1 140 ? 21.838 43.301 6.666 1.00 16.19 229 PHE A CA 1
ATOM 1113 C C . PHE A 1 140 ? 21.994 41.990 5.911 1.00 16.16 229 PHE A C 1
ATOM 1114 O O . PHE A 1 140 ? 21.745 40.946 6.488 1.00 16.23 229 PHE A O 1
ATOM 1122 N N . ILE A 1 141 ? 22.350 42.048 4.629 1.00 17.70 230 ILE A N 1
ATOM 1123 C CA . ILE A 1 141 ? 22.101 40.889 3.749 1.00 19.05 230 ILE A CA 1
ATOM 1124 C C . ILE A 1 141 ? 22.721 39.548 4.178 1.00 19.78 230 ILE A C 1
ATOM 1125 O O . ILE A 1 141 ? 22.097 38.503 3.971 1.00 19.49 230 ILE A O 1
ATOM 1130 N N . ALA A 1 142 ? 23.907 39.577 4.799 1.00 19.47 231 ALA A N 1
ATOM 1131 C CA . ALA A 1 142 ? 24.593 38.329 5.174 1.00 21.32 231 ALA A CA 1
ATOM 1132 C C . ALA A 1 142 ? 24.261 37.814 6.606 1.00 21.99 231 ALA A C 1
ATOM 1133 O O . ALA A 1 142 ? 24.782 36.765 6.981 1.00 24.16 231 ALA A O 1
ATOM 1135 N N . ILE A 1 143 ? 23.377 38.501 7.354 1.00 21.24 232 ILE A N 1
ATOM 1136 C CA . ILE A 1 143 ? 22.988 38.173 8.771 1.00 23.95 232 ILE A CA 1
ATOM 1137 C C . ILE A 1 143 ? 22.508 36.682 8.860 1.00 22.89 232 ILE A C 1
ATOM 1138 O O . ILE A 1 143 ? 22.900 35.933 9.774 1.00 22.69 232 ILE A O 1
ATOM 1143 N N . GLY A 1 144 ? 21.677 36.277 7.896 1.00 21.47 233 GLY A N 1
ATOM 1144 C CA . GLY A 1 144 ? 21.064 34.932 7.915 1.00 21.07 233 GLY A CA 1
ATOM 1145 C C . GLY A 1 144 ? 22.001 33.726 8.126 1.00 21.54 233 GLY A C 1
ATOM 1146 O O . GLY A 1 144 ? 21.825 33.017 9.114 1.00 19.37 233 GLY A O 1
ATOM 1147 N N . PRO A 1 145 ? 23.020 33.528 7.239 1.00 22.15 234 PRO A N 1
ATOM 1148 C CA . PRO A 1 145 ? 23.917 32.373 7.442 1.00 22.29 234 PRO A CA 1
ATOM 1149 C C . PRO A 1 145 ? 24.747 32.526 8.738 1.00 21.04 234 PRO A C 1
ATOM 1150 O O . PRO A 1 145 ? 25.043 31.522 9.382 1.00 23.27 234 PRO A O 1
ATOM 1154 N N . ILE A 1 146 ? 25.083 33.755 9.133 1.00 19.40 235 ILE A N 1
ATOM 1155 C CA . ILE A 1 146 ? 25.788 33.969 10.405 1.00 18.57 235 ILE A CA 1
ATOM 1156 C C . ILE A 1 146 ? 24.994 33.500 11.632 1.00 19.87 235 ILE A C 1
ATOM 1157 O O . ILE A 1 146 ? 25.563 32.837 12.527 1.00 19.24 235 ILE A O 1
ATOM 1162 N N . LEU A 1 147 ? 23.704 33.848 11.703 1.00 18.12 236 LEU A N 1
ATOM 1163 C CA . LEU A 1 147 ? 22.886 33.442 12.822 1.00 19.36 236 LEU A CA 1
ATOM 1164 C C . LEU A 1 147 ? 22.695 31.923 12.815 1.00 20.21 236 LEU A C 1
ATOM 1165 O O . LEU A 1 147 ? 22.624 31.309 13.881 1.00 22.72 236 LEU A O 1
ATOM 1170 N N . HIS A 1 148 ? 22.649 31.329 11.626 1.00 20.68 237 HIS A N 1
ATOM 1171 C CA . HIS A 1 148 ? 22.438 29.882 11.495 1.00 22.86 237 HIS A CA 1
ATOM 1172 C C . HIS A 1 148 ? 23.573 29.101 12.208 1.00 23.25 237 HIS A C 1
ATOM 1173 O O . HIS A 1 148 ? 23.348 28.063 12.894 1.00 23.02 237 HIS A O 1
ATOM 1180 N N . SER A 1 149 ? 24.788 29.582 12.067 1.00 21.32 238 SER A N 1
ATOM 1181 C CA . SER A 1 149 ? 25.942 28.811 12.534 1.00 22.42 238 SER A CA 1
ATOM 1182 C C . SER A 1 149 ? 26.394 29.238 13.903 1.00 22.65 238 SER A C 1
ATOM 1183 O O . SER A 1 149 ? 27.448 28.786 14.355 1.00 23.34 238 SER A O 1
ATOM 1186 N N . THR A 1 150 ? 25.679 30.164 14.550 1.00 20.98 239 THR A N 1
ATOM 1187 C CA . THR A 1 150 ? 26.124 30.679 15.876 1.00 20.80 239 THR A CA 1
ATOM 1188 C C . THR A 1 150 ? 24.951 30.789 16.872 1.00 20.94 239 THR A C 1
ATOM 1189 O O . THR A 1 150 ? 23.790 30.530 16.478 1.00 21.55 239 THR A O 1
ATOM 1193 N N . ASP A 1 151 ? 25.258 31.214 18.117 1.00 19.63 240 ASP A N 1
ATOM 1194 C CA . ASP A 1 151 ? 24.229 31.523 19.121 1.00 20.49 240 ASP A CA 1
ATOM 1195 C C . ASP A 1 151 ? 23.999 33.025 19.214 1.00 20.23 240 ASP A C 1
ATOM 1196 O O . ASP A 1 151 ? 23.504 33.495 20.227 1.00 20.66 240 ASP A O 1
ATOM 1201 N N . LEU A 1 152 ? 24.400 33.782 18.175 1.00 18.34 241 LEU A N 1
ATOM 1202 C CA . LEU A 1 152 ? 24.252 35.225 18.163 1.00 19.12 241 LEU A CA 1
ATOM 1203 C C . LEU A 1 152 ? 22.790 35.584 17.828 1.00 18.92 241 LEU A C 1
ATOM 1204 O O . LEU A 1 152 ? 22.102 34.815 17.175 1.00 20.71 241 LEU A O 1
ATOM 1209 N N . ILE A 1 153 ? 22.361 36.764 18.234 1.00 18.51 242 ILE A N 1
ATOM 1210 C CA . ILE A 1 153 ? 21.024 37.225 17.877 1.00 18.27 242 ILE A CA 1
ATOM 1211 C C . ILE A 1 153 ? 21.191 38.564 17.148 1.00 16.99 242 ILE A C 1
ATOM 1212 O O . ILE A 1 153 ? 22.234 39.228 17.273 1.00 17.06 242 ILE A O 1
ATOM 1217 N N . ALA A 1 154 ? 20.127 39.039 16.481 1.00 17.99 243 ALA A N 1
ATOM 1218 C CA . ALA A 1 154 ? 20.255 40.302 15.711 1.00 16.54 243 ALA A CA 1
ATOM 1219 C C . ALA A 1 154 ? 18.915 41.045 15.722 1.00 16.93 243 ALA A C 1
ATOM 1220 O O . ALA A 1 154 ? 17.874 40.433 15.910 1.00 18.10 243 ALA A O 1
ATOM 1222 N N . THR A 1 155 ? 18.997 42.356 15.537 1.00 18.05 244 THR A N 1
ATOM 1223 C CA . THR A 1 155 ? 17.833 43.246 15.501 1.00 17.86 244 THR A CA 1
ATOM 1224 C C . THR A 1 155 ? 17.653 43.606 14.004 1.00 18.51 244 THR A C 1
ATOM 1225 O O . THR A 1 155 ? 18.479 44.278 13.421 1.00 17.01 244 THR A O 1
ATOM 1229 N N . VAL A 1 156 ? 16.541 43.179 13.433 1.00 18.05 245 VAL A N 1
ATOM 1230 C CA A VAL A 1 156 ? 16.378 43.056 12.002 0.50 18.52 245 VAL A CA 1
ATOM 1231 C CA B VAL A 1 156 ? 16.397 43.151 11.996 0.50 19.12 245 VAL A CA 1
ATOM 1232 C C . VAL A 1 156 ? 14.980 43.534 11.558 1.00 19.57 245 VAL A C 1
ATOM 1233 O O . VAL A 1 156 ? 13.987 43.277 12.288 1.00 19.66 245 VAL A O 1
ATOM 1240 N N . PRO A 1 157 ? 14.881 44.169 10.360 1.00 19.48 246 PRO A N 1
ATOM 1241 C CA . PRO A 1 157 ? 13.533 44.514 9.851 1.00 18.81 246 PRO A CA 1
ATOM 1242 C C . PRO A 1 157 ? 12.657 43.268 9.666 1.00 19.73 246 PRO A C 1
ATOM 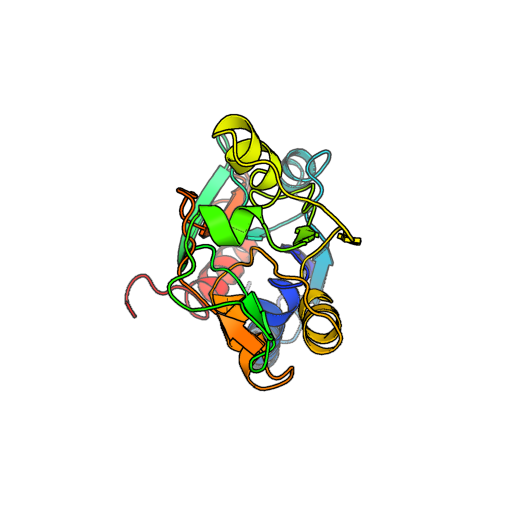1243 O O . PRO A 1 157 ? 13.116 42.265 9.115 1.00 17.73 246 PRO A O 1
ATOM 1247 N N . GLN A 1 158 ? 11.407 43.311 10.098 1.00 19.34 247 GLN A N 1
ATOM 1248 C CA . GLN A 1 158 ? 10.587 42.074 10.076 1.00 21.06 247 GLN A CA 1
ATOM 1249 C C . GLN A 1 158 ? 10.413 41.454 8.696 1.00 21.58 247 GLN A C 1
ATOM 1250 O O . GLN A 1 158 ? 10.549 40.216 8.563 1.00 20.23 247 GLN A O 1
ATOM 1256 N N . ARG A 1 159 ? 10.131 42.244 7.643 1.00 21.22 248 ARG A N 1
ATOM 1257 C CA . ARG A 1 159 ? 9.952 41.589 6.337 1.00 22.84 248 ARG A CA 1
ATOM 1258 C C . ARG A 1 159 ? 11.196 40.845 5.786 1.00 23.79 248 ARG A C 1
ATOM 1259 O O . ARG A 1 159 ? 11.068 39.872 5.023 1.00 24.60 248 ARG A O 1
ATOM 1267 N N . PHE A 1 160 ? 12.377 41.357 6.128 1.00 22.09 249 PHE A N 1
ATOM 1268 C CA . PHE A 1 160 ? 13.607 40.701 5.762 1.00 21.02 249 PHE A CA 1
ATOM 1269 C C . PHE A 1 160 ? 13.782 39.413 6.615 1.00 21.51 249 PHE A C 1
ATOM 1270 O O . PHE A 1 160 ? 14.079 38.343 6.054 1.00 22.15 249 PHE A O 1
ATOM 1278 N N . ALA A 1 161 ? 13.627 39.520 7.936 1.00 19.27 250 ALA A N 1
ATOM 1279 C CA . ALA A 1 161 ? 13.623 38.362 8.820 1.00 22.33 250 ALA A CA 1
ATOM 1280 C C . ALA A 1 161 ? 12.750 37.241 8.314 1.00 22.90 250 ALA A C 1
ATOM 1281 O O . ALA A 1 161 ? 13.169 36.094 8.256 1.00 23.51 250 ALA A O 1
ATOM 1283 N N . VAL A 1 162 ? 11.504 37.553 7.953 1.00 24.40 251 VAL A N 1
ATOM 1284 C CA . VAL A 1 162 ? 10.591 36.504 7.513 1.00 25.82 251 VAL A CA 1
ATOM 1285 C C . VAL A 1 162 ? 11.143 35.785 6.310 1.00 26.19 251 VAL A C 1
ATOM 1286 O O . VAL A 1 162 ? 11.052 34.535 6.228 1.00 27.72 251 VAL A O 1
ATOM 1290 N N . ARG A 1 163 ? 11.761 36.521 5.390 1.00 25.83 252 ARG A N 1
ATOM 1291 C CA . ARG A 1 163 ? 12.401 35.888 4.237 1.00 27.15 252 ARG A CA 1
ATOM 1292 C C . ARG A 1 163 ? 13.583 35.009 4.621 1.00 26.92 252 ARG A C 1
ATOM 1293 O O . ARG A 1 163 ? 13.914 34.106 3.846 1.00 27.66 252 ARG A O 1
ATOM 1301 N N . CYS A 1 164 ? 14.203 35.266 5.787 1.00 25.71 253 CYS A N 1
ATOM 1302 C CA . CYS A 1 164 ? 15.364 34.458 6.212 1.00 25.46 253 CYS A CA 1
ATOM 1303 C C . CYS A 1 164 ? 15.006 33.161 6.947 1.00 26.66 253 CYS A C 1
ATOM 1304 O O . CYS A 1 164 ? 15.855 32.268 7.019 1.00 26.78 253 CYS A O 1
ATOM 1307 N N . GLU A 1 165 ? 13.802 33.084 7.529 1.00 26.88 254 GLU A N 1
ATOM 1308 C CA . GLU A 1 165 ? 13.429 32.036 8.475 1.00 27.96 254 GLU A CA 1
ATOM 1309 C C . GLU A 1 165 ? 13.612 30.614 7.925 1.00 27.91 254 GLU A C 1
ATOM 1310 O O . GLU A 1 165 ? 14.372 29.840 8.496 1.00 27.99 254 GLU A O 1
ATOM 1316 N N . VAL A 1 166 ? 12.945 30.278 6.828 1.00 27.89 255 VAL A N 1
ATOM 1317 C CA . VAL A 1 166 ? 13.064 28.959 6.211 1.00 27.91 255 VAL A CA 1
ATOM 1318 C C . VAL A 1 166 ? 14.419 28.673 5.572 1.00 27.84 255 VAL A C 1
ATOM 1319 O O . VAL A 1 166 ? 15.024 27.669 5.927 1.00 27.79 255 VAL A O 1
ATOM 1323 N N . PRO A 1 167 ? 14.931 29.539 4.661 1.00 27.93 256 PRO A N 1
ATOM 1324 C CA . PRO A 1 167 ? 16.239 29.227 4.045 1.00 28.45 256 PRO A CA 1
ATOM 1325 C C . PRO A 1 167 ? 17.395 29.040 5.055 1.00 28.82 256 PRO A C 1
ATOM 1326 O O . PRO A 1 167 ? 18.279 28.203 4.817 1.00 29.18 256 PRO A O 1
ATOM 1330 N N . PHE A 1 168 ? 17.393 29.771 6.172 1.00 26.95 257 PHE A N 1
ATOM 1331 C CA . PHE A 1 168 ? 18.520 29.672 7.121 1.00 25.67 257 PHE A CA 1
ATOM 1332 C C . PHE A 1 168 ? 18.160 29.015 8.447 1.00 25.49 257 PHE A C 1
ATOM 1333 O O . PHE A 1 168 ? 18.970 29.021 9.359 1.00 26.10 257 PHE A O 1
ATOM 1341 N N . GLY A 1 169 ? 16.954 28.447 8.551 1.00 24.30 258 GLY A N 1
ATOM 1342 C CA . GLY A 1 169 ? 16.483 27.838 9.821 1.00 24.79 258 GLY A CA 1
ATOM 1343 C C . GLY A 1 169 ? 16.471 28.770 11.011 1.00 25.29 258 GLY A C 1
ATOM 1344 O O . GLY A 1 169 ? 16.988 28.413 12.123 1.00 26.11 258 GLY A O 1
ATOM 1345 N N . LEU A 1 170 ? 15.942 29.987 10.812 1.00 23.60 259 LEU A N 1
ATOM 1346 C CA . LEU A 1 170 ? 15.845 30.941 11.910 1.00 23.62 259 LEU A CA 1
ATOM 1347 C C . LEU A 1 170 ? 14.416 31.119 12.427 1.00 24.89 259 LEU A C 1
ATOM 1348 O O . LEU A 1 170 ? 13.428 30.753 11.759 1.00 26.91 259 LEU A O 1
ATOM 1353 N N . THR A 1 171 ? 14.314 31.719 13.603 1.00 26.11 260 THR A N 1
ATOM 1354 C CA . THR A 1 171 ? 13.021 32.153 14.080 1.00 27.43 260 THR A CA 1
ATOM 1355 C C . THR A 1 171 ? 13.115 33.586 14.638 1.00 27.55 260 THR A C 1
ATOM 1356 O O . THR A 1 171 ? 14.221 34.158 14.715 1.00 26.38 260 THR A O 1
ATOM 1360 N N . THR A 1 172 ? 11.977 34.174 15.026 1.00 27.81 261 THR A N 1
ATOM 1361 C CA . THR A 1 172 ? 11.965 35.554 15.528 1.00 27.17 261 THR A CA 1
ATOM 1362 C C . THR A 1 172 ? 11.136 35.747 16.779 1.00 27.92 261 THR A C 1
ATOM 1363 O O . THR A 1 172 ? 10.298 34.907 17.095 1.00 28.71 261 THR A O 1
ATOM 1367 N N . SER A 1 173 ? 11.391 36.831 17.502 1.00 27.11 262 SER A N 1
ATOM 1368 C CA . SER A 1 173 ? 10.615 37.245 18.635 1.00 27.94 262 SER A CA 1
ATOM 1369 C C . SER A 1 173 ? 10.275 38.697 18.385 1.00 28.01 262 SER A C 1
ATOM 1370 O O . SER A 1 173 ? 11.058 39.399 17.744 1.00 27.33 262 SER A O 1
ATOM 1373 N N . PRO A 1 174 ? 9.106 39.155 18.893 1.00 27.98 263 PRO A N 1
ATOM 1374 C CA . PRO A 1 174 ? 8.824 40.587 18.958 1.00 26.82 263 PRO A CA 1
ATOM 1375 C C . PRO A 1 174 ? 9.949 41.198 19.722 1.00 27.08 263 PRO A C 1
ATOM 1376 O O . PRO A 1 174 ? 10.498 40.534 20.644 1.00 27.18 263 PRO A O 1
ATOM 1380 N N . HIS A 1 175 ? 10.327 42.426 19.369 1.00 25.31 264 HIS A N 1
ATOM 1381 C CA . HIS A 1 175 ? 11.429 43.064 20.026 1.00 27.10 264 HIS A CA 1
ATOM 1382 C C . HIS A 1 175 ? 11.106 43.626 21.402 1.00 27.76 264 HIS A C 1
ATOM 1383 O O . HIS A 1 175 ? 10.178 44.439 21.543 1.00 29.51 264 HIS A O 1
ATOM 1390 N N . PRO A 1 176 ? 11.867 43.232 22.427 1.00 28.85 265 PRO A N 1
ATOM 1391 C CA . PRO A 1 176 ? 11.552 43.748 23.783 1.00 29.29 265 PRO A CA 1
ATOM 1392 C C . PRO A 1 176 ? 11.925 45.196 24.017 1.00 31.23 265 PRO A C 1
ATOM 1393 O O . PRO A 1 176 ? 11.561 45.771 25.059 1.00 31.97 265 PRO A O 1
ATOM 1397 N N . ALA A 1 177 ? 12.713 45.791 23.124 1.00 29.91 266 ALA A N 1
ATOM 1398 C CA . ALA A 1 177 ? 13.030 47.188 23.307 1.00 30.05 266 ALA A CA 1
ATOM 1399 C C . ALA A 1 177 ? 11.991 48.024 22.582 1.00 30.96 266 ALA A C 1
ATOM 1400 O O . ALA A 1 177 ? 11.297 47.533 21.688 1.00 31.26 266 ALA A O 1
ATOM 1402 N N . LYS A 1 178 ? 11.893 49.286 22.985 1.00 32.43 267 LYS A N 1
ATOM 1403 C CA . LYS A 1 178 ? 11.009 50.215 22.317 1.00 34.40 267 LYS A CA 1
ATOM 1404 C C . LYS A 1 178 ? 11.779 50.778 21.121 1.00 33.69 267 LYS A C 1
ATOM 1405 O O . LYS A 1 178 ? 12.794 51.497 21.295 1.00 35.43 267 LYS A O 1
ATOM 1407 N N . LEU A 1 179 ? 11.422 50.328 19.922 1.00 32.00 268 LEU A N 1
ATOM 1408 C CA . LEU A 1 179 ? 12.091 50.843 18.717 1.00 29.54 268 LEU A CA 1
ATOM 1409 C C . LEU A 1 179 ? 11.032 51.460 17.777 1.00 27.75 268 LEU A C 1
ATOM 1410 O O . LEU A 1 179 ? 9.887 51.034 17.771 1.00 28.66 268 LEU A O 1
ATOM 1415 N N . PRO A 1 180 ? 11.423 52.443 16.979 1.00 26.69 269 PRO A N 1
ATOM 1416 C CA . PRO A 1 180 ? 10.451 53.044 16.062 1.00 25.95 269 PRO A CA 1
ATOM 1417 C C . PRO A 1 180 ? 10.017 52.120 14.915 1.00 26.36 269 PRO A C 1
ATOM 1418 O O . PRO A 1 180 ? 10.694 51.101 14.598 1.00 25.62 269 PRO A O 1
ATOM 1422 N N . ASP A 1 181 ? 8.880 52.470 14.294 1.00 24.77 270 ASP A N 1
ATOM 1423 C CA . ASP A 1 181 ? 8.435 51.888 13.049 1.00 25.31 270 ASP A CA 1
ATOM 1424 C C . ASP A 1 181 ? 9.463 52.078 11.967 1.00 22.46 270 ASP A C 1
ATOM 1425 O O . ASP A 1 181 ? 10.242 53.034 11.982 1.00 23.42 270 ASP A O 1
ATOM 1430 N N . ILE A 1 182 ? 9.427 51.144 11.034 1.00 21.26 271 ILE A N 1
ATOM 1431 C CA . ILE A 1 182 ? 10.213 51.244 9.798 1.00 18.36 271 ILE A CA 1
ATOM 1432 C C . ILE A 1 182 ? 9.246 51.627 8.687 1.00 16.93 271 ILE A C 1
ATOM 1433 O O . ILE A 1 182 ? 8.516 50.762 8.136 1.00 16.69 271 ILE A O 1
ATOM 1438 N N . ALA A 1 183 ? 9.281 52.918 8.332 1.00 15.39 272 ALA A N 1
ATOM 1439 C CA . ALA A 1 183 ? 8.448 53.382 7.240 1.00 15.83 272 ALA A CA 1
ATOM 1440 C C . ALA A 1 183 ? 9.232 53.242 5.935 1.00 15.11 272 ALA A C 1
ATOM 1441 O O . ALA A 1 183 ? 10.251 53.889 5.789 1.00 15.54 272 ALA A O 1
ATOM 1443 N N . ILE A 1 184 ? 8.759 52.395 5.001 1.00 15.67 273 ILE A N 1
ATOM 1444 C CA . ILE A 1 184 ? 9.438 52.244 3.741 1.00 15.75 273 ILE A CA 1
ATOM 1445 C C . ILE A 1 184 ? 8.722 53.081 2.705 1.00 15.69 273 ILE A C 1
ATOM 1446 O O . ILE A 1 184 ? 7.588 52.782 2.349 1.00 15.95 273 ILE A O 1
ATOM 1451 N N . ASN A 1 185 ? 9.428 54.080 2.194 1.00 15.67 274 ASN A N 1
ATOM 1452 C CA . ASN A 1 185 ? 8.833 55.082 1.302 1.00 16.12 274 ASN A CA 1
ATOM 1453 C C . ASN A 1 185 ? 9.556 55.149 -0.068 1.00 15.86 274 ASN A C 1
ATOM 1454 O O . ASN A 1 185 ? 10.703 54.706 -0.207 1.00 16.80 274 ASN A O 1
ATOM 1459 N N . LEU A 1 186 ? 8.856 55.688 -1.045 1.00 15.75 275 LEU A N 1
ATOM 1460 C CA . LEU A 1 186 ? 9.393 56.116 -2.352 1.00 15.05 275 LEU A CA 1
ATOM 1461 C C . LEU A 1 186 ? 9.625 57.638 -2.260 1.00 16.22 275 LEU A C 1
ATOM 1462 O O . LEU A 1 186 ? 8.700 58.367 -1.859 1.00 15.74 275 LEU A O 1
ATOM 1467 N N . PHE A 1 187 ? 10.857 58.088 -2.543 1.00 15.69 276 PHE A N 1
ATOM 1468 C CA . PHE A 1 187 ? 11.249 59.535 -2.433 1.00 14.50 276 PHE A CA 1
ATOM 1469 C C . PHE A 1 187 ? 11.655 60.122 -3.770 1.00 14.14 276 PHE A C 1
ATOM 1470 O O . PHE A 1 187 ? 12.339 59.462 -4.557 1.00 14.58 276 PHE A O 1
ATOM 1478 N N . TRP A 1 188 ? 11.311 61.392 -3.979 1.00 14.44 277 TRP A N 1
ATOM 1479 C CA . TRP A 1 188 ? 11.833 62.148 -5.092 1.00 16.06 277 TRP A CA 1
ATOM 1480 C C . TRP A 1 188 ? 12.037 63.587 -4.690 1.00 16.84 277 TRP A C 1
ATOM 1481 O O . TRP A 1 188 ? 11.426 64.062 -3.751 1.00 16.79 277 TRP A O 1
ATOM 1492 N N . HIS A 1 189 ? 12.866 64.271 -5.454 1.00 17.06 278 HIS A N 1
ATOM 1493 C CA . HIS A 1 189 ? 13.118 65.666 -5.172 1.00 18.07 278 HIS A CA 1
ATOM 1494 C C . HIS A 1 189 ? 12.059 66.538 -5.869 1.00 18.84 278 HIS A C 1
ATOM 1495 O O . HIS A 1 189 ? 11.612 66.237 -6.985 1.00 17.23 278 HIS A O 1
ATOM 1502 N N . ALA A 1 190 ? 11.684 67.638 -5.217 1.00 20.42 279 ALA A N 1
ATOM 1503 C CA . ALA A 1 190 ? 10.676 68.549 -5.775 1.00 21.45 279 ALA A CA 1
ATOM 1504 C C . ALA A 1 190 ? 10.993 69.049 -7.202 1.00 21.56 279 ALA A C 1
ATOM 1505 O O . ALA A 1 190 ? 10.064 69.306 -7.990 1.00 20.37 279 ALA A O 1
ATOM 1507 N N . LYS A 1 191 ? 12.267 69.179 -7.539 1.00 21.72 280 LYS A N 1
ATOM 1508 C CA . LYS A 1 191 ? 12.615 69.638 -8.921 1.00 24.24 280 LYS A CA 1
ATOM 1509 C C . LYS A 1 191 ? 12.117 68.711 -10.017 1.00 23.87 280 LYS A C 1
ATOM 1510 O O . LYS A 1 191 ? 12.022 69.125 -11.175 1.00 23.86 280 LYS A O 1
ATOM 1516 N N . TYR A 1 192 ? 11.823 67.449 -9.668 1.00 21.84 281 TYR A N 1
ATOM 1517 C CA . TYR A 1 192 ? 11.435 66.464 -10.658 1.00 20.53 281 TYR A CA 1
ATOM 1518 C C . TYR A 1 192 ? 10.017 65.976 -10.429 1.00 19.98 281 TYR A C 1
ATOM 1519 O O . TYR A 1 192 ? 9.600 65.041 -11.044 1.00 19.12 281 TYR A O 1
ATOM 1528 N N . ASN A 1 193 ? 9.280 66.665 -9.562 1.00 20.63 282 ASN A N 1
ATOM 1529 C CA . ASN A 1 193 ? 7.875 66.382 -9.330 1.00 20.16 282 ASN A CA 1
ATOM 1530 C C . ASN A 1 193 ? 7.049 66.278 -10.621 1.00 21.08 282 ASN A C 1
ATOM 1531 O O . ASN A 1 193 ? 6.193 65.382 -10.727 1.00 19.41 282 ASN A O 1
ATOM 1536 N N . ARG A 1 194 ? 7.266 67.171 -11.614 1.00 21.83 283 ARG A N 1
ATOM 1537 C CA . ARG A 1 194 ? 6.442 67.062 -12.817 1.00 22.46 283 ARG A CA 1
ATOM 1538 C C . ARG A 1 194 ? 7.230 66.607 -14.042 1.00 24.00 283 ARG A C 1
ATOM 1539 O O . ARG A 1 194 ? 6.758 66.772 -15.178 1.00 23.25 283 ARG A O 1
ATOM 1547 N N . ASP A 1 195 ? 8.422 66.017 -13.849 1.00 22.12 284 ASP A N 1
ATOM 1548 C CA . ASP A 1 195 ? 9.121 65.430 -14.997 1.00 22.33 284 ASP A CA 1
ATOM 1549 C C . ASP A 1 195 ? 8.344 64.195 -15.453 1.00 21.96 284 ASP A C 1
ATOM 1550 O O . ASP A 1 195 ? 8.130 63.287 -14.635 1.00 21.01 284 ASP A O 1
ATOM 1555 N N . PRO A 1 196 ? 7.883 64.141 -16.727 1.00 21.76 285 PRO A N 1
ATOM 1556 C CA . PRO A 1 196 ? 6.995 63.034 -17.098 1.00 21.51 285 PRO A CA 1
ATOM 1557 C C . PRO A 1 196 ? 7.614 61.612 -16.901 1.00 20.49 285 PRO A C 1
ATOM 1558 O O . PRO A 1 196 ? 6.878 60.676 -16.613 1.00 19.75 285 PRO A O 1
ATOM 1562 N N . GLY A 1 197 ? 8.909 61.449 -17.142 1.00 20.70 286 GLY A N 1
ATOM 1563 C CA . GLY A 1 197 ? 9.568 60.121 -17.037 1.00 20.16 286 GLY A CA 1
ATOM 1564 C C . GLY A 1 197 ? 9.624 59.693 -15.566 1.00 19.23 286 GLY A C 1
ATOM 1565 O O . GLY A 1 197 ? 9.287 58.552 -15.198 1.00 19.00 286 GLY A O 1
ATOM 1566 N N . ASN A 1 198 ? 10.005 60.620 -14.713 1.00 17.76 287 ASN A N 1
ATOM 1567 C CA . ASN A 1 198 ? 10.054 60.359 -13.271 1.00 17.70 287 ASN A CA 1
ATOM 1568 C C . ASN A 1 198 ? 8.648 60.038 -12.801 1.00 16.94 287 ASN A C 1
ATOM 1569 O O . ASN A 1 198 ? 8.446 59.032 -12.135 1.00 16.99 287 ASN A O 1
ATOM 1574 N N . MET A 1 199 ? 7.649 60.860 -13.165 1.00 15.61 288 MET A N 1
ATOM 1575 C CA . MET A 1 199 ? 6.255 60.527 -12.769 1.00 16.18 288 MET A CA 1
ATOM 1576 C C . MET A 1 199 ? 5.810 59.111 -13.179 1.00 16.58 288 MET A C 1
ATOM 1577 O O . MET A 1 199 ? 5.160 58.412 -12.383 1.00 16.28 288 MET A O 1
ATOM 1582 N N . TRP A 1 200 ? 6.122 58.724 -14.423 1.00 16.05 289 TRP A N 1
ATOM 1583 C CA . TRP A 1 200 ? 5.710 57.431 -14.956 1.00 17.31 289 TRP A CA 1
ATOM 1584 C C . TRP A 1 200 ? 6.355 56.323 -14.123 1.00 16.15 289 TRP A C 1
ATOM 1585 O O . TRP A 1 200 ? 5.670 55.374 -13.721 1.00 15.60 289 TRP A O 1
ATOM 1596 N N . LEU A 1 201 ? 7.674 56.424 -13.891 1.00 15.36 290 LEU A N 1
ATOM 1597 C CA . LEU A 1 201 ? 8.346 55.367 -13.070 1.00 15.00 290 LEU A CA 1
ATOM 1598 C C . LEU A 1 201 ? 7.846 55.320 -11.579 1.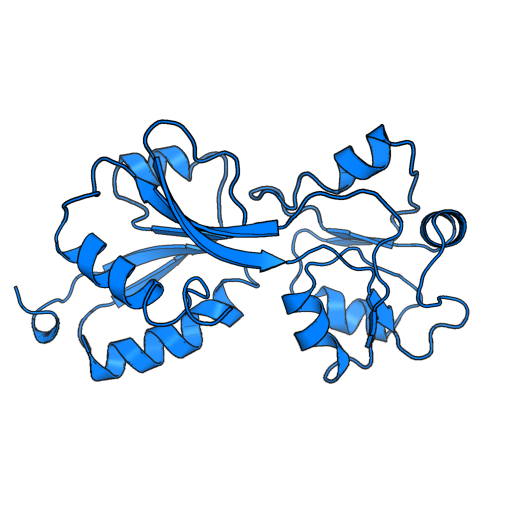00 15.12 290 LEU A C 1
ATOM 1599 O O . LEU A 1 201 ? 7.671 54.244 -10.996 1.00 14.36 290 LEU A O 1
ATOM 1604 N N . ARG A 1 202 ? 7.560 56.480 -10.983 1.00 15.39 291 ARG A N 1
ATOM 1605 C CA . ARG A 1 202 ? 6.936 56.529 -9.656 1.00 16.40 291 ARG A CA 1
ATOM 1606 C C . ARG A 1 202 ? 5.595 55.787 -9.621 1.00 16.02 291 ARG A C 1
ATOM 1607 O O . ARG A 1 202 ? 5.323 55.008 -8.714 1.00 16.32 291 ARG A O 1
ATOM 1615 N N . GLN A 1 203 ? 4.757 56.053 -10.600 1.00 16.99 292 GLN A N 1
ATOM 1616 C CA . GLN A 1 203 ? 3.435 55.391 -10.645 1.00 17.89 292 GLN A CA 1
ATOM 1617 C C . GLN A 1 203 ? 3.610 53.864 -10.751 1.00 17.93 292 GLN A C 1
ATOM 1618 O O . GLN A 1 203 ? 2.861 53.117 -10.134 1.00 16.89 292 GLN A O 1
ATOM 1624 N N . LEU A 1 204 ? 4.614 53.405 -11.501 1.00 16.28 293 LEU A N 1
ATOM 1625 C CA . LEU A 1 204 ? 4.894 51.959 -11.607 1.00 14.45 293 LEU A CA 1
ATOM 1626 C C . LEU A 1 204 ? 5.277 51.379 -10.253 1.00 15.13 293 LEU A C 1
ATOM 1627 O O . LEU A 1 204 ? 4.717 50.347 -9.822 1.00 14.82 293 LEU A O 1
ATOM 1632 N N . PHE A 1 205 ? 6.177 52.069 -9.533 1.00 15.72 294 PHE A N 1
ATOM 1633 C CA . PHE A 1 205 ? 6.549 51.661 -8.172 1.00 15.64 294 PHE A CA 1
ATOM 1634 C C . PHE A 1 205 ? 5.288 51.580 -7.274 1.00 16.19 294 PHE A C 1
ATOM 1635 O O . PHE A 1 205 ? 5.078 50.597 -6.537 1.00 14.84 294 PHE A O 1
ATOM 1643 N N . VAL A 1 206 ? 4.427 52.603 -7.365 1.00 16.43 295 VAL A N 1
ATOM 1644 C CA . VAL A 1 206 ? 3.204 52.582 -6.547 1.00 16.58 295 VAL A CA 1
ATOM 1645 C C . VAL A 1 206 ? 2.330 51.361 -6.907 1.00 16.31 295 VAL A C 1
ATOM 1646 O O . VAL A 1 206 ? 1.881 50.628 -6.015 1.00 15.69 295 VAL A O 1
ATOM 1650 N N . GLU A 1 207 ? 2.105 51.147 -8.205 1.00 16.27 296 GLU A N 1
ATOM 1651 C CA A GLU A 1 207 ? 1.288 50.020 -8.672 0.50 16.75 296 GLU A 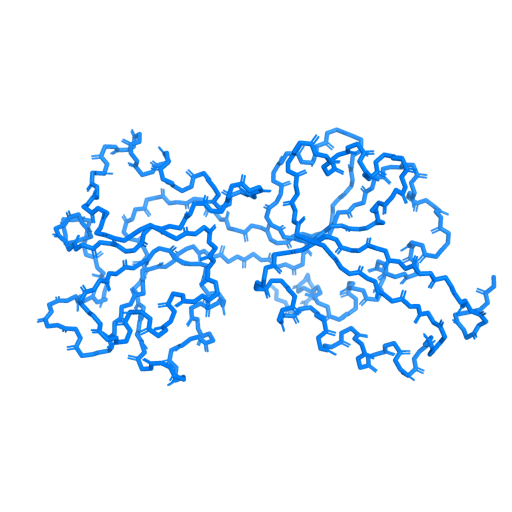CA 1
ATOM 1652 C CA B GLU A 1 207 ? 1.286 50.018 -8.643 0.50 17.46 296 GLU A CA 1
ATOM 1653 C C . GLU A 1 207 ? 1.869 48.693 -8.171 1.00 18.78 296 GLU A C 1
ATOM 1654 O O . GLU A 1 207 ? 1.121 47.814 -7.680 1.00 18.99 296 GLU A O 1
ATOM 1665 N N . LEU A 1 208 ? 3.192 48.504 -8.313 1.00 16.51 297 LEU A N 1
ATOM 1666 C CA . LEU A 1 208 ? 3.811 47.220 -7.900 1.00 17.05 297 LEU A CA 1
ATOM 1667 C C . LEU A 1 208 ? 3.937 47.021 -6.409 1.00 16.40 297 LEU A C 1
ATOM 1668 O O . LEU A 1 208 ? 3.855 45.896 -5.963 1.00 17.03 297 LEU A O 1
ATOM 1673 N N . PHE A 1 209 ? 4.137 48.079 -5.631 1.00 16.95 298 PHE A N 1
ATOM 1674 C CA . PHE A 1 209 ? 4.579 47.913 -4.232 1.00 17.34 298 PHE A CA 1
ATOM 1675 C C . PHE A 1 209 ? 3.778 48.595 -3.101 1.00 18.49 298 PHE A C 1
ATOM 1676 O O . PHE A 1 209 ? 4.002 48.291 -1.926 1.00 19.37 298 PHE A O 1
ATOM 1684 N N . SER A 1 210 ? 2.900 49.547 -3.454 1.00 19.05 299 SER A N 1
ATOM 1685 C CA . SER A 1 210 ? 2.141 50.283 -2.475 1.00 20.25 299 SER A CA 1
ATOM 1686 C C . SER A 1 210 ? 1.120 49.361 -1.780 1.00 21.86 299 SER A C 1
ATOM 1687 O O . SER A 1 210 ? 0.386 48.635 -2.456 1.00 21.83 299 SER A O 1
ATOM 1690 N N . GLU A 1 211 ? 1.088 49.392 -0.446 1.00 22.62 300 GLU A N 1
ATOM 1691 C CA . GLU A 1 211 ? 0.067 48.667 0.306 1.00 27.27 300 GLU A CA 1
ATOM 1692 C C . GLU A 1 211 ? -0.990 49.590 0.932 1.00 30.40 300 GLU A C 1
ATOM 1693 O O . GLU A 1 211 ? -1.802 49.154 1.752 1.00 32.72 300 GLU A O 1
ATOM 1699 N N . ALA A 1 212 ? -1.034 50.843 0.469 1.00 35.11 301 ALA A N 1
ATOM 1700 C CA . ALA A 1 212 ? -2.129 51.815 0.818 1.00 38.94 301 ALA A CA 1
ATOM 1701 C C . ALA A 1 212 ? -3.573 51.295 0.640 1.00 42.46 301 ALA A C 1
ATOM 1702 O O . ALA A 1 212 ? -4.424 51.523 1.533 1.00 44.22 301 ALA A O 1
ATOM 1704 N N . HIS A 1 213 ? -3.874 50.622 -0.482 1.00 45.17 302 HIS A N 1
ATOM 1705 C CA . HIS A 1 213 ? -5.200 49.989 -0.662 1.00 48.57 302 HIS A CA 1
ATOM 1706 C C . HIS A 1 213 ? -5.238 48.525 -0.111 1.00 51.22 302 HIS A C 1
ATOM 1707 O O . HIS A 1 213 ? -6.092 48.224 0.751 1.00 52.36 302 HIS A O 1
ATOM 1709 N N . HIS A 1 214 ? -4.333 47.648 -0.587 1.00 53.40 303 HIS A N 1
ATOM 1710 C CA . HIS A 1 214 ? -4.021 46.312 -0.002 1.00 55.49 303 HIS A CA 1
ATOM 1711 C C . HIS A 1 214 ? -4.518 46.162 1.446 1.00 56.51 303 HIS A C 1
ATOM 1712 O O . HIS A 1 214 ? -5.439 45.389 1.749 1.00 56.05 303 HIS A O 1
ATOM 1719 N N . HIS A 1 215 ? -3.855 46.936 2.323 1.00 57.47 304 HIS A N 1
ATOM 1720 C CA . HIS A 1 215 ? -3.795 46.733 3.768 1.00 58.31 304 HIS A CA 1
ATOM 1721 C C . HIS A 1 215 ? -4.415 47.956 4.479 1.00 58.59 304 HIS A C 1
ATOM 1722 O O . HIS A 1 215 ? -4.108 48.252 5.642 1.00 58.36 304 HIS A O 1
#